Protein AF-A0AAN9AL69-F1 (afdb_monomer)

pLDDT: mean 76.8, std 19.57, range [35.44, 97.25]

Sequence (206 aa):
MCERQLTTPLRCPPAVTKEVAKSKEMQGSDIPSYSSTPAPAATEGPPVRWLPHKSGQDGHTKGTAMNCDVCGDAVVQLLKELGVGQSSGPESLQYRDVLVLGPSKRVKSKGKSGNKAEKGLTGKLHAGGIPVKILTTDSNDAEIHDAALALKNEVTVTDFVTVSGLERRVVIGTGTSADQSFLKNRLLAMSRSTAQLAWIGDVTQT

Nearest PDB structures (foldseek):
  9gmx-assembly1_B  TM=6.205E-01  e=3.671E-04  Homo sapiens
  9erd-assembly1_A  TM=6.370E-01  e=1.180E-03  Homo sapiens
  7zep-assembly1_A  TM=6.339E-01  e=2.927E-03  Homo sapiens
  6yvh-assembly1_K  TM=5.167E-01  e=5.085E-02  Homo sapiens
  1oyy-assembly1_A  TM=5.538E-01  e=6.385E-01  Escherichia coli

Organism: NCBI:txid31220

Mean predicted aligned error: 10.78 Å

Foldseek 3Di:
DDPVVVQADPPDPVLVRVAQADDDCAPPPPTRGHDDDPDDDPAPFDDAAEAEAPAPPPQFPHDWQQQGQVSLVVVLVVCVVQQECPPPDPPGHFLLLAEEADAQVRQDPDDPDDDDQDGGNVSSCVVSVAAADGDHPPDDPVSLVCSQVSVDRHNYYYYLPSNQPAAGCEYEFIDEPPDPCRVVSVVSRVNRHPHYHYYYYNDDDD

Radius of gyration: 18.56 Å; Cα contacts (8 Å, |Δi|>4): 363; chains: 1; bounding box: 47×48×58 Å

Secondary structure (DSSP, 8-state):
--GGGTTS-TTS-GGGTTTSSS-STTTSTT-------SS--TT--SPPEEEE--TTSTTPPSS-GGG-HHHHHHHHHHHHHTTTT--S-TTPPPGGGEEEEE-GGG--S--SSS-PPP-SHHHHHHHTT--EEE--TT--HHHHHHHHTT-SS-EEEEETTTTTT--EEEEEEE--TTSTTHHHHHHHHHTTEEEEEEEEES----

Solvent-accessible surface area (backbone atoms only — not comparable to full-atom values): 12017 Å² total; per-residue (Å²): 140,65,79,84,64,72,83,53,63,95,88,52,61,76,76,66,38,80,18,52,58,64,52,61,88,11,62,49,98,79,45,37,19,70,80,89,70,96,67,86,65,100,70,78,64,60,75,74,46,73,42,81,40,55,58,62,42,98,82,29,42,69,79,47,54,61,63,5,48,56,51,7,50,51,48,48,50,49,39,57,75,64,40,46,64,46,95,80,54,97,83,46,43,43,34,39,38,30,38,37,32,32,60,62,99,66,48,70,84,71,78,98,68,80,100,64,83,65,67,7,24,68,25,31,29,47,74,68,71,44,54,69,41,65,45,52,91,83,56,52,71,66,62,52,46,39,61,69,72,43,74,55,74,28,27,38,36,26,27,73,62,73,60,68,87,62,65,26,44,30,21,37,28,45,54,39,85,88,43,93,55,33,67,60,52,49,50,59,33,58,78,20,35,75,50,37,40,32,41,35,18,64,71,73,91,129

Structure (mmCIF, N/CA/C/O backbone):
data_AF-A0AAN9AL69-F1
#
_entry.id   AF-A0AAN9AL69-F1
#
loop_
_atom_site.group_PDB
_atom_site.id
_atom_site.type_symbol
_atom_site.label_atom_id
_atom_site.label_alt_id
_atom_site.label_comp_id
_atom_site.label_asym_id
_atom_site.label_entity_id
_atom_site.label_seq_id
_atom_site.pdbx_PDB_ins_code
_atom_site.Cartn_x
_atom_site.Cartn_y
_atom_site.Cartn_z
_atom_site.occupancy
_atom_site.B_iso_or_equiv
_atom_site.auth_seq_id
_atom_site.auth_comp_id
_atom_site.auth_asym_id
_atom_site.auth_atom_id
_atom_site.pdbx_PDB_model_num
ATOM 1 N N . MET A 1 1 ? -26.122 25.927 15.084 1.00 43.91 1 MET A N 1
ATOM 2 C CA . MET A 1 1 ? -24.841 25.318 15.525 1.00 43.91 1 MET A CA 1
ATOM 3 C C . MET A 1 1 ? -23.744 26.363 15.378 1.00 43.91 1 MET A C 1
ATOM 5 O O . MET A 1 1 ? -23.975 27.328 14.661 1.00 43.91 1 MET A O 1
ATOM 9 N N . CYS A 1 2 ? -22.609 26.230 16.068 1.00 38.09 2 CYS A N 1
ATOM 10 C CA . CYS A 1 2 ? -21.523 27.219 16.020 1.00 38.09 2 CYS A CA 1
ATOM 11 C C . CYS A 1 2 ? -20.236 26.560 15.506 1.00 38.09 2 CYS A C 1
ATOM 13 O O . CYS A 1 2 ? -19.871 25.479 15.962 1.00 38.09 2 CYS A O 1
ATOM 15 N N . GLU A 1 3 ? -19.540 27.216 14.578 1.00 42.78 3 GLU A N 1
ATOM 16 C CA . GLU A 1 3 ? -18.431 26.642 13.791 1.00 42.78 3 GLU A CA 1
ATOM 17 C C . GLU A 1 3 ? -17.237 26.175 14.644 1.00 42.78 3 GLU A C 1
ATOM 19 O O . GLU A 1 3 ? -16.480 25.297 14.233 1.00 42.78 3 GLU A O 1
ATOM 24 N N . ARG A 1 4 ? -17.136 26.663 15.891 1.00 42.22 4 ARG A N 1
ATOM 25 C CA . ARG A 1 4 ? -16.163 26.220 16.909 1.00 42.22 4 ARG A CA 1
ATOM 26 C C . ARG A 1 4 ? -16.178 24.710 17.191 1.00 42.22 4 ARG A C 1
ATOM 28 O O . ARG A 1 4 ? -15.254 24.216 17.823 1.00 42.22 4 ARG A O 1
ATOM 35 N N . GLN A 1 5 ? -17.220 23.985 16.781 1.00 46.56 5 GLN A N 1
ATOM 36 C CA . GLN A 1 5 ? -17.343 22.539 16.997 1.00 46.56 5 GLN A CA 1
ATOM 37 C C . GLN A 1 5 ? -16.579 21.693 15.957 1.00 46.56 5 GLN A C 1
ATOM 39 O O . GLN A 1 5 ? -16.412 20.497 16.171 1.00 46.56 5 GLN A O 1
ATOM 44 N N . LEU A 1 6 ? -16.088 22.288 14.860 1.00 45.72 6 LEU A N 1
ATOM 45 C CA . LEU A 1 6 ? -15.450 21.560 13.748 1.00 45.72 6 LEU A CA 1
ATOM 46 C C . LEU A 1 6 ? -13.917 21.439 13.850 1.00 45.72 6 LEU A C 1
ATOM 48 O O . LEU A 1 6 ? -13.296 20.792 13.014 1.00 45.72 6 LEU A O 1
ATOM 52 N N . THR A 1 7 ? -13.298 21.988 14.898 1.00 43.38 7 THR A N 1
ATOM 53 C CA . THR A 1 7 ? -11.866 21.797 15.212 1.00 43.38 7 THR A CA 1
ATOM 54 C C . THR A 1 7 ? -11.586 20.530 16.034 1.00 43.38 7 THR A C 1
ATOM 56 O O . THR A 1 7 ? -10.460 20.313 16.475 1.00 43.38 7 THR A O 1
ATOM 59 N N . THR A 1 8 ? -12.600 19.687 16.270 1.00 50.59 8 THR A N 1
ATOM 60 C CA . THR A 1 8 ? -12.493 18.452 17.067 1.00 50.59 8 THR A CA 1
ATOM 61 C C . THR A 1 8 ? -12.776 17.218 16.192 1.00 50.59 8 THR A C 1
ATOM 63 O O . THR A 1 8 ? -13.871 17.125 15.637 1.00 50.59 8 THR A O 1
ATOM 66 N N . PRO A 1 9 ? -11.831 16.262 16.054 1.00 47.44 9 PRO A N 1
ATOM 67 C CA . PRO A 1 9 ? -11.993 15.048 15.252 1.00 47.44 9 PRO A CA 1
ATOM 68 C C . PRO A 1 9 ? -13.233 14.212 15.596 1.00 47.44 9 PRO A C 1
ATOM 70 O O . PRO A 1 9 ? -13.451 13.832 16.742 1.00 47.44 9 PRO A O 1
ATOM 73 N N . LEU A 1 10 ? -14.001 13.840 14.570 1.00 48.34 10 LEU A N 1
ATOM 74 C CA . LEU A 1 10 ? -15.295 13.152 14.709 1.00 48.34 10 LEU A CA 1
ATOM 75 C C . LEU A 1 10 ? -15.206 11.627 14.941 1.00 48.34 10 LEU A C 1
ATOM 77 O O . LEU A 1 10 ? -16.237 10.980 15.100 1.00 48.34 10 LEU A O 1
ATOM 81 N N . ARG A 1 11 ? -14.000 11.039 14.954 1.00 51.34 11 ARG A N 1
ATOM 82 C CA . ARG A 1 11 ? -13.765 9.608 15.254 1.00 51.34 11 ARG A CA 1
ATOM 83 C C . ARG A 1 11 ? -12.792 9.354 16.415 1.00 51.34 11 ARG A C 1
ATOM 85 O O . ARG A 1 11 ? -12.542 8.197 16.737 1.00 51.34 11 ARG A O 1
ATOM 92 N N . CYS A 1 12 ? -12.237 10.396 17.040 1.00 48.28 12 CYS A N 1
ATOM 93 C CA . CYS A 1 12 ? -11.155 10.251 18.019 1.00 48.28 12 CYS A CA 1
ATOM 94 C C . CYS A 1 12 ? -11.498 10.967 19.341 1.00 48.28 12 CYS A C 1
ATOM 96 O O . CYS A 1 12 ? -12.121 12.028 19.301 1.00 48.28 12 CYS A O 1
ATOM 98 N N . PRO A 1 13 ? -11.091 10.446 20.518 1.00 38.97 13 PRO A N 1
ATOM 99 C CA . PRO A 1 13 ? -11.330 11.116 21.800 1.00 38.97 13 PRO A CA 1
ATOM 100 C C . PRO A 1 13 ? -10.744 12.541 21.855 1.00 38.97 13 PRO A C 1
ATOM 102 O O . PRO A 1 13 ? -9.713 12.778 21.234 1.00 38.97 13 PRO A O 1
ATOM 105 N N . PRO A 1 14 ? -11.268 13.469 22.683 1.00 46.41 14 PRO A N 1
ATOM 106 C CA . PRO A 1 14 ? -10.717 14.829 22.825 1.00 46.41 14 PRO A CA 1
ATOM 107 C C . PRO A 1 14 ? -9.248 14.911 23.289 1.00 46.41 14 PRO A C 1
ATOM 109 O O . PRO A 1 14 ? -8.598 15.949 23.146 1.00 46.41 14 PRO A O 1
ATOM 112 N N . ALA A 1 15 ? -8.708 13.826 23.855 1.00 42.75 15 ALA A N 1
ATOM 113 C CA . ALA A 1 15 ? -7.279 13.683 24.134 1.00 42.75 15 ALA A CA 1
ATOM 114 C C . ALA A 1 15 ? -6.443 13.505 22.854 1.00 42.75 15 ALA A C 1
ATOM 116 O O . ALA A 1 15 ? -5.302 13.927 22.829 1.00 42.75 15 ALA A O 1
ATOM 117 N N . VAL A 1 16 ? -7.026 12.979 21.776 1.00 45.28 16 VAL A N 1
ATOM 118 C CA . VAL A 1 16 ? -6.444 12.819 20.428 1.00 45.28 16 VAL A CA 1
ATOM 119 C C . VAL A 1 16 ? -6.647 14.110 19.588 1.00 45.28 16 VAL A C 1
ATOM 121 O O . VAL A 1 16 ? -6.526 14.107 18.365 1.00 45.28 16 VAL A O 1
ATOM 124 N N . THR A 1 17 ? -6.939 15.234 20.263 1.00 51.16 17 THR A N 1
ATOM 125 C CA . THR A 1 17 ? -7.225 16.562 19.677 1.00 51.16 17 THR A CA 1
ATOM 126 C C . THR A 1 17 ? -6.280 17.650 20.183 1.00 51.16 17 THR A C 1
ATOM 128 O O . THR A 1 17 ? -5.771 18.430 19.385 1.00 51.16 17 THR A O 1
ATOM 131 N N . LYS A 1 18 ? -5.962 17.678 21.491 1.00 48.84 18 LYS A N 1
ATOM 132 C CA . LYS A 1 18 ? -4.964 18.578 22.145 1.00 48.84 18 LYS A CA 1
ATOM 133 C C . LYS A 1 18 ? -3.508 18.248 21.784 1.00 48.84 18 LYS A C 1
ATOM 135 O O . LYS A 1 18 ? -2.570 18.457 22.550 1.00 48.84 18 LYS A O 1
ATOM 140 N N . GLU A 1 19 ? -3.404 17.624 20.634 1.00 41.69 19 GLU A N 1
ATOM 141 C CA . GLU A 1 19 ? -2.653 16.418 20.344 1.00 41.69 19 GLU A CA 1
ATOM 142 C C . GLU A 1 19 ? -2.804 16.083 18.855 1.00 41.69 19 GLU A C 1
ATOM 144 O O . GLU A 1 19 ? -2.091 15.254 18.338 1.00 41.69 19 GLU A O 1
ATOM 149 N N . VAL A 1 20 ? -3.599 16.837 18.097 1.00 54.53 20 VAL A N 1
ATOM 150 C CA . VAL A 1 20 ? -3.049 17.382 16.860 1.00 54.53 20 VAL A CA 1
ATOM 151 C C . VAL A 1 20 ? -2.648 18.849 17.167 1.00 54.53 20 VAL A C 1
ATOM 153 O O . VAL A 1 20 ? -3.243 19.788 16.656 1.00 54.53 20 VAL A O 1
ATOM 156 N N . ALA A 1 21 ? -1.710 19.064 18.129 1.00 50.06 21 ALA A N 1
ATOM 157 C CA . ALA A 1 21 ? -1.331 20.388 18.708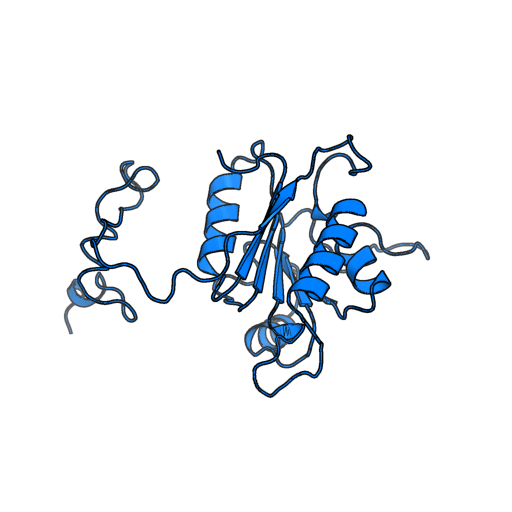 1.00 50.06 21 ALA A CA 1
ATOM 158 C C . ALA A 1 21 ? 0.180 20.857 18.725 1.00 50.06 21 ALA A C 1
ATOM 160 O O . ALA A 1 21 ? 0.374 22.046 18.967 1.00 50.06 21 ALA A O 1
ATOM 161 N N . LYS A 1 22 ? 1.250 20.029 18.535 1.00 46.50 22 LYS A N 1
ATOM 162 C CA . LYS A 1 22 ? 2.687 20.377 18.889 1.00 46.50 22 LYS A CA 1
ATOM 163 C C . LYS A 1 22 ? 4.019 19.806 18.178 1.00 46.50 22 LYS A C 1
ATOM 165 O O . LYS A 1 22 ? 4.967 19.631 18.937 1.00 46.50 22 LYS A O 1
ATOM 170 N N . SER A 1 23 ? 4.209 19.388 16.882 1.00 44.59 23 SER A N 1
ATOM 171 C CA . SER A 1 23 ? 5.276 18.356 16.441 1.00 44.59 23 SER A CA 1
ATOM 172 C C . SER A 1 23 ? 6.604 18.787 15.737 1.00 44.59 23 SER A C 1
ATOM 174 O O . SER A 1 23 ? 7.552 19.092 16.445 1.00 44.59 23 SER A O 1
ATOM 176 N N . LYS A 1 24 ? 6.780 18.680 14.401 1.00 44.25 24 LYS A N 1
ATOM 177 C CA . LYS A 1 24 ? 7.986 19.064 13.615 1.00 44.25 24 LYS A CA 1
ATOM 178 C C . LYS A 1 24 ? 7.748 19.173 12.110 1.00 44.25 24 LYS A C 1
ATOM 180 O O . LYS A 1 24 ? 7.990 20.242 11.565 1.00 44.25 24 LYS A O 1
ATOM 185 N N . GLU A 1 25 ? 7.007 18.233 11.524 1.00 47.44 25 GLU A N 1
ATOM 186 C CA . GLU A 1 25 ? 6.100 18.504 10.379 1.00 47.44 25 GLU A CA 1
ATOM 187 C C . GLU A 1 25 ? 4.975 19.485 10.781 1.00 47.44 25 GLU A C 1
ATOM 189 O O . GLU A 1 25 ? 4.113 19.858 9.999 1.00 47.44 25 GLU A O 1
ATOM 194 N N . MET A 1 26 ? 4.964 19.801 12.074 1.00 44.91 26 MET A N 1
ATOM 195 C CA . MET A 1 26 ? 3.846 20.162 12.910 1.00 44.91 26 MET A CA 1
ATOM 196 C C . MET A 1 26 ? 4.327 21.103 14.072 1.00 44.91 26 MET A C 1
ATOM 198 O O . MET A 1 26 ? 3.626 21.308 15.059 1.00 44.91 26 MET A O 1
ATOM 202 N N . GLN A 1 27 ? 5.593 21.565 14.034 1.00 43.94 27 GLN A N 1
ATOM 203 C CA . GLN A 1 27 ? 6.175 22.679 14.832 1.00 43.94 27 GLN A CA 1
ATOM 204 C C . GLN A 1 27 ? 6.749 23.774 13.913 1.00 43.94 27 GLN A C 1
ATOM 206 O O . GLN A 1 27 ? 7.016 24.879 14.379 1.00 43.94 27 GLN A O 1
ATOM 211 N N . GLY A 1 28 ? 6.907 23.498 12.610 1.00 52.81 28 GLY A N 1
ATOM 212 C CA . GLY A 1 28 ? 6.723 24.544 11.606 1.00 52.81 28 GLY A CA 1
ATOM 213 C C . GLY A 1 28 ? 5.273 25.049 11.612 1.00 52.81 28 GLY A C 1
ATOM 214 O O . GLY A 1 28 ? 4.420 24.515 12.319 1.00 52.81 28 GLY A O 1
ATOM 215 N N . SER A 1 29 ? 4.986 26.065 10.805 1.00 52.16 29 SER A N 1
ATOM 216 C CA . SER A 1 29 ? 3.707 26.792 10.772 1.00 52.16 29 SER A CA 1
ATOM 217 C C . SER A 1 29 ? 2.468 25.985 10.350 1.00 52.16 29 SER A C 1
ATOM 219 O O . SER A 1 29 ? 1.362 26.518 10.407 1.00 52.16 29 SER A O 1
ATOM 221 N N . ASP A 1 30 ? 2.633 24.737 9.908 1.00 48.88 30 ASP A N 1
ATOM 222 C CA . ASP A 1 30 ? 1.721 24.151 8.920 1.00 48.88 30 ASP A CA 1
ATOM 223 C C . ASP A 1 30 ? 0.744 23.102 9.490 1.00 48.88 30 ASP A C 1
ATOM 225 O O . ASP A 1 30 ? -0.327 22.896 8.919 1.00 48.88 30 ASP A O 1
ATOM 229 N N . ILE A 1 31 ? 1.088 22.412 10.588 1.00 48.72 31 ILE A N 1
ATOM 230 C CA . ILE A 1 31 ? 0.292 21.313 11.186 1.00 48.72 31 ILE A CA 1
ATOM 231 C C . ILE A 1 31 ? 0.644 21.152 12.703 1.00 48.72 31 ILE A C 1
ATOM 233 O O . ILE A 1 31 ? 1.471 21.930 13.178 1.00 48.72 31 ILE A O 1
ATOM 237 N N . PRO A 1 32 ? 0.010 20.268 13.527 1.00 48.25 32 PRO A N 1
ATOM 238 C CA . PRO A 1 32 ? 0.461 20.071 14.941 1.00 48.25 32 PRO A CA 1
ATOM 239 C C . PRO A 1 32 ? 0.433 18.605 15.616 1.00 48.25 32 PRO A C 1
ATOM 241 O O . PRO A 1 32 ? -0.453 17.818 15.337 1.00 48.25 32 PRO A O 1
ATOM 244 N N . SER A 1 33 ? 1.375 18.207 16.536 1.00 49.19 33 SER A N 1
ATOM 245 C CA . SER A 1 33 ? 1.635 16.872 17.258 1.00 49.19 33 SER A CA 1
ATOM 246 C C . SER A 1 33 ? 0.621 16.265 18.224 1.00 49.19 33 SER A C 1
ATOM 248 O O . SER A 1 33 ? -0.003 17.033 18.952 1.00 49.19 33 SER A O 1
ATOM 250 N N . TYR A 1 34 ? 0.782 14.936 18.421 1.00 46.94 34 TYR A N 1
ATOM 251 C CA . TYR A 1 34 ? 0.407 14.077 19.565 1.00 46.94 34 TYR A CA 1
ATOM 252 C C . TYR A 1 34 ? 1.402 14.042 20.760 1.00 46.94 34 TYR A C 1
ATOM 254 O O . TYR A 1 34 ? 2.554 14.467 20.643 1.00 46.94 34 TYR A O 1
ATOM 262 N N . SER A 1 35 ? 0.972 13.469 21.895 1.00 50.16 35 SER A N 1
ATOM 263 C CA . SER A 1 35 ? 1.747 13.200 23.117 1.00 50.16 35 SER A CA 1
ATOM 264 C C . SER A 1 35 ? 1.470 11.781 23.623 1.00 50.16 35 SER A C 1
ATOM 266 O O . SER A 1 35 ? 0.437 11.185 23.309 1.00 50.16 35 SER A O 1
ATOM 268 N N . SER A 1 36 ? 2.418 11.208 24.365 1.00 50.91 36 SER A N 1
ATOM 269 C CA . SER A 1 36 ? 2.342 9.826 24.834 1.00 50.91 36 SER A CA 1
ATOM 270 C C . SER A 1 36 ? 1.418 9.662 26.043 1.00 50.91 36 SER A C 1
ATOM 272 O O . SER A 1 36 ? 1.419 10.459 26.980 1.00 50.91 36 SER A O 1
ATOM 274 N N . THR A 1 37 ? 0.677 8.553 26.055 1.00 50.72 37 THR A N 1
ATOM 275 C CA . THR A 1 37 ? 0.087 7.991 27.277 1.00 50.72 37 THR A CA 1
ATOM 276 C C . THR A 1 37 ? 0.900 6.758 27.691 1.00 50.72 37 THR A C 1
ATOM 278 O O . THR A 1 37 ? 1.420 6.065 26.819 1.00 50.72 37 THR A O 1
ATOM 281 N N . PRO A 1 38 ? 1.060 6.468 28.995 1.00 41.47 38 PRO A N 1
ATOM 282 C CA . PRO A 1 38 ? 1.950 5.406 29.478 1.00 41.47 38 PRO A CA 1
ATOM 283 C C . PRO A 1 38 ? 1.298 4.009 29.497 1.00 41.47 38 PRO A C 1
ATOM 285 O O . PRO A 1 38 ? 1.775 3.118 30.196 1.00 41.47 38 PRO A O 1
ATOM 288 N N . ALA A 1 39 ? 0.186 3.815 28.784 1.00 46.47 39 ALA A N 1
ATOM 289 C CA . ALA A 1 39 ? -0.489 2.526 28.699 1.00 46.47 39 ALA A CA 1
ATOM 290 C C . ALA A 1 39 ? 0.116 1.693 27.554 1.00 46.47 39 ALA A C 1
ATOM 292 O O . ALA A 1 39 ? 0.116 2.173 26.420 1.00 46.47 39 ALA A O 1
ATOM 293 N N . PRO A 1 40 ? 0.575 0.450 27.794 1.00 43.22 40 PRO A N 1
ATOM 294 C CA . PRO A 1 40 ? 0.861 -0.485 26.713 1.00 43.22 40 PRO A CA 1
ATOM 295 C C . PRO A 1 40 ? -0.445 -0.773 25.970 1.00 43.22 40 PRO A C 1
ATOM 297 O O . PRO A 1 40 ? -1.374 -1.350 26.543 1.00 43.22 40 PRO A O 1
ATOM 300 N N . ALA A 1 41 ? -0.554 -0.341 24.715 1.00 50.44 41 ALA A N 1
ATOM 301 C CA . ALA A 1 41 ? -1.750 -0.597 23.933 1.00 50.44 41 ALA A CA 1
ATOM 302 C C . ALA A 1 41 ? -1.804 -2.086 23.566 1.00 50.44 41 ALA A C 1
ATOM 304 O O . ALA A 1 41 ? -0.875 -2.626 22.970 1.00 50.44 41 ALA A O 1
ATOM 305 N N . ALA A 1 42 ? -2.926 -2.757 23.837 1.00 50.41 42 ALA A N 1
ATOM 306 C CA . ALA A 1 42 ? -3.161 -4.144 23.409 1.00 50.41 42 ALA A CA 1
ATOM 307 C C . ALA A 1 42 ? -3.383 -4.275 21.878 1.00 50.41 42 ALA A C 1
ATOM 309 O O . ALA A 1 42 ? -4.017 -5.217 21.408 1.00 50.41 42 ALA A O 1
ATOM 310 N N . THR A 1 43 ? -2.922 -3.284 21.109 1.00 50.47 43 THR A N 1
ATOM 311 C CA . THR A 1 43 ? -3.300 -2.994 19.721 1.00 50.47 43 THR A CA 1
ATOM 312 C C . THR A 1 43 ? -2.147 -2.388 18.904 1.00 50.47 43 THR A C 1
ATOM 314 O O . THR A 1 43 ? -2.413 -1.759 17.885 1.00 50.47 43 THR A O 1
ATOM 317 N N . GLU A 1 44 ? -0.881 -2.552 19.317 1.00 51.78 44 GLU A N 1
ATOM 318 C CA . GLU A 1 44 ? 0.302 -2.085 18.550 1.00 51.78 44 GLU A CA 1
ATOM 319 C C . GLU A 1 44 ? 0.349 -2.642 17.111 1.00 51.78 44 GLU A C 1
ATOM 321 O O . GLU A 1 44 ? 0.924 -2.029 16.214 1.00 51.78 44 GLU A O 1
ATOM 326 N N . GLY A 1 45 ? -0.284 -3.798 16.882 1.00 58.91 45 GLY A N 1
ATOM 327 C CA . GLY A 1 45 ? -0.330 -4.461 15.582 1.00 58.91 45 GLY A CA 1
ATOM 328 C C . GLY A 1 45 ? 0.991 -5.148 15.197 1.00 58.91 45 GLY A C 1
ATOM 329 O O . GLY A 1 45 ? 1.928 -5.225 15.995 1.00 58.91 45 GLY A O 1
ATOM 330 N N . PRO A 1 46 ? 1.073 -5.717 13.983 1.00 69.06 46 PRO A N 1
ATOM 331 C CA . PRO A 1 46 ? 2.317 -6.251 13.450 1.00 69.06 46 PRO A CA 1
ATOM 332 C C . PRO A 1 46 ? 3.294 -5.118 13.069 1.00 69.06 46 PRO A C 1
ATOM 334 O O . PRO A 1 46 ? 2.876 -4.092 12.527 1.00 69.06 46 PRO A O 1
ATOM 337 N N . PRO A 1 47 ? 4.612 -5.299 13.278 1.00 75.25 47 PRO A N 1
ATOM 338 C CA . PRO A 1 47 ? 5.606 -4.270 12.985 1.00 75.25 47 PRO A CA 1
ATOM 339 C C . PRO A 1 47 ? 5.677 -3.938 11.488 1.00 75.25 47 PRO A C 1
ATOM 341 O O . PRO A 1 47 ? 5.446 -4.791 10.625 1.00 75.25 47 PRO A O 1
ATOM 344 N N . VAL A 1 48 ? 6.055 -2.694 11.173 1.00 82.19 48 VAL A N 1
ATOM 345 C CA . VAL A 1 48 ? 6.209 -2.216 9.789 1.00 82.19 48 VAL A CA 1
ATOM 346 C C . VAL A 1 48 ? 7.255 -3.055 9.049 1.00 82.19 48 VAL A C 1
ATOM 348 O O . VAL A 1 48 ? 8.423 -3.099 9.440 1.00 82.19 48 VAL A O 1
ATOM 351 N N . ARG A 1 49 ? 6.854 -3.702 7.950 1.00 86.38 49 ARG A N 1
ATOM 352 C CA . ARG A 1 49 ? 7.750 -4.532 7.132 1.00 86.38 49 ARG A CA 1
ATOM 353 C C . ARG A 1 49 ? 8.531 -3.661 6.144 1.00 86.38 49 ARG A C 1
ATOM 355 O O . ARG A 1 49 ? 7.959 -3.115 5.202 1.00 86.38 49 ARG A O 1
ATOM 362 N N . TRP A 1 50 ? 9.841 -3.550 6.339 1.00 88.94 50 TRP A N 1
ATOM 363 C CA . TRP A 1 50 ? 10.730 -2.819 5.433 1.00 88.94 50 TRP A CA 1
ATOM 364 C C . TRP A 1 50 ? 11.300 -3.747 4.361 1.00 88.94 50 TRP A C 1
ATOM 366 O O . TRP A 1 50 ? 11.943 -4.746 4.676 1.00 88.94 50 TRP A O 1
ATOM 376 N N . LEU A 1 51 ? 11.076 -3.403 3.095 1.00 91.50 51 LEU A N 1
ATOM 377 C CA . LEU A 1 51 ? 11.597 -4.117 1.932 1.00 91.50 51 LEU A CA 1
ATOM 378 C C . LEU A 1 51 ? 12.649 -3.220 1.250 1.00 91.50 51 LEU A C 1
ATOM 380 O O . LEU A 1 51 ? 12.280 -2.224 0.623 1.00 91.50 51 LEU A O 1
ATOM 384 N N . PRO A 1 52 ? 13.957 -3.500 1.382 1.00 90.81 52 PRO A N 1
ATOM 385 C CA . PRO A 1 52 ? 14.980 -2.633 0.810 1.00 90.81 52 PRO A CA 1
ATOM 386 C C . PRO A 1 52 ? 14.912 -2.611 -0.726 1.00 90.81 52 PRO A C 1
ATOM 388 O O . PRO A 1 52 ? 14.623 -3.615 -1.375 1.00 90.81 52 PRO A O 1
ATOM 391 N N . HIS A 1 53 ? 15.203 -1.451 -1.312 1.00 89.88 53 HIS A N 1
ATOM 392 C CA . HIS A 1 53 ? 15.351 -1.237 -2.750 1.00 89.88 53 HIS A CA 1
ATOM 393 C C . HIS A 1 53 ? 16.633 -0.444 -3.019 1.00 89.88 53 HIS A C 1
ATOM 395 O O . HIS A 1 53 ? 16.629 0.783 -3.139 1.00 89.88 53 HIS A O 1
ATOM 401 N N . LYS A 1 54 ? 17.756 -1.156 -3.135 1.00 88.62 54 LYS A N 1
ATOM 402 C CA . LYS A 1 54 ? 19.041 -0.556 -3.512 1.00 88.62 54 LYS A CA 1
ATOM 403 C C . LYS A 1 54 ? 19.099 -0.388 -5.033 1.00 88.62 54 LYS A C 1
ATOM 405 O O . LYS A 1 54 ? 19.544 -1.283 -5.743 1.00 88.62 54 LYS A O 1
ATOM 410 N N . SER A 1 55 ? 18.601 0.737 -5.549 1.00 85.00 55 SER A N 1
ATOM 411 C CA . SER A 1 55 ? 18.472 1.013 -6.995 1.00 85.00 55 SER A CA 1
ATOM 412 C C . SER A 1 55 ? 19.753 0.691 -7.800 1.00 85.00 55 SER A C 1
ATOM 414 O O . SER A 1 55 ? 20.692 1.489 -7.842 1.00 85.00 55 SER A O 1
ATOM 416 N N . GLY A 1 56 ? 19.758 -0.433 -8.526 1.00 84.19 56 GLY A N 1
ATOM 417 C CA . GLY A 1 56 ? 20.885 -0.882 -9.355 1.00 84.19 56 GLY A CA 1
ATOM 418 C C . GLY A 1 56 ? 21.894 -1.817 -8.677 1.00 84.19 56 GLY A C 1
ATOM 419 O O . GLY A 1 56 ? 22.938 -2.073 -9.273 1.00 84.19 56 GLY A O 1
ATOM 420 N N . GLN A 1 57 ? 21.605 -2.308 -7.471 1.00 86.44 57 GLN A N 1
ATOM 421 C CA . GLN A 1 57 ? 22.373 -3.316 -6.727 1.00 86.44 57 GLN A CA 1
ATOM 422 C C . GLN A 1 57 ? 21.474 -4.519 -6.401 1.00 86.44 57 GLN A C 1
ATOM 424 O O . GLN A 1 57 ? 20.257 -4.424 -6.523 1.00 86.44 57 GLN A O 1
ATOM 429 N N . ASP A 1 58 ? 22.055 -5.650 -5.996 1.00 87.25 58 ASP A N 1
ATOM 430 C CA . ASP A 1 58 ? 21.340 -6.843 -5.499 1.00 87.25 58 ASP A CA 1
ATOM 431 C C . ASP A 1 58 ? 20.196 -7.339 -6.422 1.00 87.25 58 ASP A C 1
ATOM 433 O O . ASP A 1 58 ? 19.165 -7.836 -5.978 1.00 87.25 58 ASP A O 1
ATOM 437 N N . GLY A 1 59 ? 20.359 -7.163 -7.740 1.00 88.38 59 GLY A N 1
ATOM 438 C CA . GLY A 1 59 ? 19.350 -7.488 -8.758 1.00 88.38 59 GLY A CA 1
ATOM 439 C C . GLY A 1 59 ? 18.233 -6.447 -8.940 1.00 88.38 59 GLY A C 1
ATOM 440 O O . GLY A 1 59 ? 17.451 -6.554 -9.887 1.00 88.38 59 GLY A O 1
ATOM 441 N N . HIS A 1 60 ? 18.153 -5.412 -8.099 1.00 91.19 60 HIS A N 1
ATOM 442 C CA . HIS A 1 60 ? 17.141 -4.367 -8.223 1.00 91.19 60 HIS A CA 1
ATOM 443 C C . HIS A 1 60 ? 17.343 -3.495 -9.469 1.00 91.19 60 HIS A C 1
ATOM 445 O O . HIS A 1 60 ? 18.427 -2.982 -9.756 1.00 91.19 60 HIS A O 1
ATOM 451 N N . THR A 1 61 ? 16.245 -3.237 -10.176 1.00 87.81 61 THR A N 1
ATOM 452 C CA . THR A 1 61 ? 16.194 -2.291 -11.295 1.00 87.81 61 THR A CA 1
ATOM 453 C C . THR A 1 61 ? 16.526 -0.872 -10.823 1.00 87.81 61 THR A C 1
ATOM 455 O O . THR A 1 61 ? 16.048 -0.440 -9.777 1.00 87.81 61 THR A O 1
ATOM 458 N N . LYS A 1 62 ? 17.317 -0.117 -11.600 1.00 85.44 62 LYS A N 1
ATOM 459 C CA . LYS A 1 62 ? 17.606 1.295 -11.296 1.00 85.44 62 LYS A CA 1
ATOM 460 C C . LYS A 1 62 ? 16.324 2.139 -11.310 1.00 85.44 62 LYS A C 1
ATOM 462 O O . LYS A 1 62 ? 15.518 2.028 -12.236 1.00 85.44 62 LYS A O 1
ATOM 467 N N . GLY A 1 63 ? 16.170 3.029 -10.331 1.00 83.00 63 GLY A N 1
ATOM 468 C CA . GLY A 1 63 ? 15.061 3.977 -10.241 1.00 83.00 63 GLY A CA 1
ATOM 469 C C . GLY A 1 63 ? 14.051 3.648 -9.142 1.00 83.00 63 GLY A C 1
ATOM 470 O O . GLY A 1 63 ? 14.248 4.039 -8.000 1.00 83.00 63 GLY A O 1
ATOM 471 N N . THR A 1 64 ? 12.913 3.045 -9.503 1.00 85.75 64 THR A N 1
ATOM 472 C CA . THR A 1 64 ? 11.764 2.868 -8.594 1.00 85.75 64 THR A CA 1
ATOM 473 C C . THR A 1 64 ? 11.428 1.400 -8.350 1.00 85.75 64 THR A C 1
ATOM 475 O O . THR A 1 64 ? 11.393 0.597 -9.286 1.00 85.75 64 THR A O 1
ATOM 478 N N . ALA A 1 65 ? 11.062 1.086 -7.105 1.00 89.94 65 ALA A N 1
ATOM 479 C CA . ALA A 1 65 ? 10.536 -0.212 -6.696 1.00 89.94 65 ALA A CA 1
ATOM 480 C C . ALA A 1 65 ? 9.320 -0.677 -7.525 1.00 89.94 65 ALA A C 1
ATOM 482 O O . ALA A 1 65 ? 9.211 -1.865 -7.812 1.00 89.94 65 ALA A O 1
ATOM 483 N N . MET A 1 66 ? 8.454 0.239 -7.987 1.00 90.25 66 MET A N 1
ATOM 484 C CA . MET A 1 66 ? 7.287 -0.108 -8.821 1.00 90.25 66 MET A CA 1
ATOM 485 C C . MET A 1 66 ? 7.674 -0.826 -10.123 1.00 90.25 66 MET A C 1
ATOM 487 O O . MET A 1 66 ? 6.965 -1.721 -10.576 1.00 90.25 66 MET A O 1
ATOM 491 N N . ASN A 1 67 ? 8.831 -0.484 -10.697 1.00 88.56 67 ASN A N 1
ATOM 492 C CA . ASN A 1 67 ? 9.346 -1.078 -11.933 1.00 88.56 67 ASN A CA 1
ATOM 493 C C . ASN A 1 67 ? 10.321 -2.243 -11.667 1.00 88.56 67 ASN A C 1
ATOM 495 O O . ASN A 1 67 ? 10.950 -2.727 -12.605 1.00 88.56 67 ASN A O 1
ATOM 499 N N . CYS A 1 68 ? 10.498 -2.658 -10.410 1.00 91.94 68 CYS A N 1
ATOM 500 C CA . CYS A 1 68 ? 11.555 -3.574 -10.001 1.00 91.94 68 CYS A CA 1
ATOM 501 C C . CYS A 1 68 ? 11.024 -4.990 -9.763 1.00 91.94 68 CYS A C 1
ATOM 503 O O . CYS A 1 68 ? 10.278 -5.223 -8.813 1.00 91.94 68 CYS A O 1
ATOM 505 N N . ASP A 1 69 ? 11.486 -5.947 -10.571 1.00 94.06 69 ASP A N 1
ATOM 506 C CA . ASP A 1 69 ? 11.097 -7.361 -10.468 1.00 94.06 69 ASP A CA 1
ATOM 507 C C . ASP A 1 69 ? 11.360 -7.928 -9.056 1.00 94.06 69 ASP A C 1
ATOM 509 O O . ASP A 1 69 ? 10.449 -8.473 -8.444 1.00 94.06 69 ASP A O 1
ATOM 513 N N . VAL A 1 70 ? 12.547 -7.685 -8.478 1.00 95.38 70 VAL A N 1
ATOM 514 C CA . VAL A 1 70 ? 12.909 -8.141 -7.115 1.00 95.38 70 VAL A CA 1
ATOM 515 C C . VAL A 1 70 ? 11.969 -7.589 -6.029 1.00 95.38 70 VAL A C 1
ATOM 517 O O . VAL A 1 70 ? 11.636 -8.290 -5.077 1.00 95.38 70 VAL A O 1
ATOM 520 N N . CYS A 1 71 ? 11.489 -6.348 -6.170 1.00 95.25 71 CYS A N 1
ATOM 521 C CA . CYS A 1 71 ? 10.521 -5.773 -5.230 1.00 95.25 71 CYS A CA 1
ATOM 522 C C . CYS A 1 71 ? 9.134 -6.408 -5.395 1.00 95.25 71 CYS A C 1
ATOM 524 O O . CYS A 1 71 ? 8.425 -6.591 -4.411 1.00 95.25 71 CYS A O 1
ATOM 526 N N . GLY A 1 72 ? 8.765 -6.776 -6.623 1.00 95.44 72 GLY A N 1
ATOM 527 C CA . GLY A 1 72 ? 7.564 -7.553 -6.901 1.00 95.44 72 GLY A CA 1
ATOM 528 C C . GLY A 1 72 ? 7.601 -8.946 -6.275 1.00 95.44 72 GLY A C 1
ATOM 529 O O . GLY A 1 72 ? 6.647 -9.330 -5.604 1.00 95.44 72 GLY A O 1
ATOM 530 N N . ASP A 1 73 ? 8.716 -9.669 -6.411 1.00 96.44 73 ASP A N 1
ATOM 531 C CA . ASP A 1 73 ? 8.900 -10.982 -5.774 1.00 96.44 73 ASP A CA 1
ATOM 532 C C . ASP A 1 73 ? 8.837 -10.884 -4.239 1.00 96.44 73 ASP A C 1
ATOM 534 O O . ASP A 1 73 ? 8.163 -11.688 -3.593 1.00 96.44 73 ASP A O 1
ATOM 538 N N . ALA A 1 74 ? 9.461 -9.854 -3.652 1.00 96.44 74 ALA A N 1
ATOM 539 C CA . ALA A 1 74 ? 9.399 -9.589 -2.214 1.00 96.44 74 ALA A CA 1
ATOM 540 C C . ALA A 1 74 ? 7.969 -9.283 -1.721 1.00 96.44 74 ALA A C 1
ATOM 542 O O . ALA A 1 74 ? 7.586 -9.724 -0.638 1.00 96.44 74 ALA A O 1
ATOM 543 N N . VAL A 1 75 ? 7.149 -8.587 -2.519 1.00 96.69 75 VAL A N 1
ATOM 544 C CA . VAL A 1 75 ? 5.725 -8.376 -2.204 1.00 96.69 75 VAL A CA 1
ATOM 545 C C . VAL A 1 75 ? 4.921 -9.670 -2.338 1.00 96.69 75 VAL A C 1
ATOM 547 O O . VAL A 1 75 ? 4.119 -9.967 -1.455 1.00 96.69 75 VAL A O 1
ATOM 550 N N . VAL A 1 76 ? 5.142 -10.476 -3.383 1.00 97.25 76 VAL A N 1
ATOM 551 C 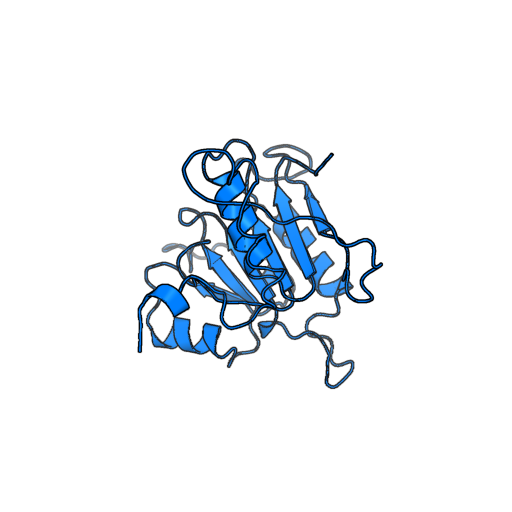CA . VAL A 1 76 ? 4.495 -11.797 -3.525 1.00 97.25 76 VAL A CA 1
ATOM 552 C C . VAL A 1 76 ? 4.810 -12.688 -2.319 1.00 97.25 76 VAL A C 1
ATOM 554 O O . VAL A 1 76 ? 3.919 -13.371 -1.816 1.00 97.25 76 VAL A O 1
ATOM 557 N N . GLN A 1 77 ? 6.050 -12.662 -1.828 1.00 96.75 77 GLN A N 1
ATOM 558 C CA . GLN A 1 77 ? 6.465 -13.388 -0.628 1.00 96.75 77 GLN A CA 1
ATOM 559 C C . GLN A 1 77 ? 5.793 -12.843 0.644 1.00 96.75 77 GLN A C 1
ATOM 561 O O . GLN A 1 77 ? 5.206 -13.618 1.396 1.00 96.75 77 GLN A O 1
ATOM 566 N N . LEU A 1 78 ? 5.784 -11.521 0.850 1.00 94.50 78 LEU A N 1
ATOM 567 C CA . LEU A 1 78 ? 5.102 -10.888 1.986 1.00 94.50 78 LEU A CA 1
ATOM 568 C C . LEU A 1 78 ? 3.601 -11.228 2.029 1.00 94.50 78 LEU A C 1
ATOM 570 O O . LEU A 1 78 ? 3.067 -11.540 3.090 1.00 94.50 78 LEU A O 1
ATOM 574 N N . LEU A 1 79 ? 2.912 -11.202 0.886 1.00 95.06 79 LEU A N 1
ATOM 575 C CA . LEU A 1 79 ? 1.486 -11.537 0.817 1.00 95.06 79 LEU A CA 1
ATOM 576 C C . LEU A 1 79 ? 1.220 -13.022 1.116 1.00 95.06 79 LEU A C 1
ATOM 578 O O . LEU A 1 79 ? 0.185 -13.343 1.699 1.00 95.06 79 LEU A O 1
ATOM 582 N N . LYS A 1 80 ? 2.162 -13.923 0.803 1.00 93.75 80 LYS A N 1
ATOM 583 C CA . LYS A 1 80 ? 2.101 -15.335 1.218 1.00 93.75 80 LYS A CA 1
ATOM 584 C C . LYS A 1 80 ? 2.326 -15.506 2.723 1.00 93.75 80 LYS A C 1
ATOM 586 O O . LYS A 1 80 ? 1.574 -16.251 3.344 1.00 93.75 80 LYS A O 1
ATOM 591 N N . GLU A 1 81 ? 3.299 -14.804 3.308 1.00 91.38 81 GLU A N 1
ATOM 592 C CA . GLU A 1 81 ? 3.553 -14.798 4.763 1.00 91.38 81 GLU A CA 1
ATOM 593 C C . GLU A 1 81 ? 2.356 -14.279 5.568 1.00 91.38 81 GLU A C 1
ATOM 595 O O . GLU A 1 81 ? 2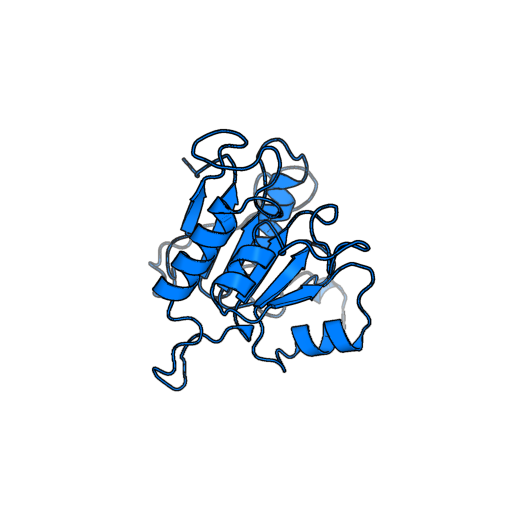.053 -14.804 6.635 1.00 91.38 81 GLU A O 1
ATOM 600 N N . LEU A 1 82 ? 1.649 -13.275 5.042 1.00 89.50 82 LEU A N 1
ATOM 601 C CA . LEU A 1 82 ? 0.433 -12.711 5.636 1.00 89.50 82 LEU A CA 1
ATOM 602 C C . LEU A 1 82 ? -0.833 -13.554 5.375 1.00 89.50 82 LEU A C 1
ATOM 604 O O . LEU A 1 82 ? -1.926 -13.148 5.764 1.00 89.50 82 LEU A O 1
ATOM 608 N N . GLY A 1 83 ? -0.723 -14.702 4.698 1.00 91.19 83 GLY A N 1
ATOM 609 C CA . GLY A 1 83 ? -1.866 -15.573 4.411 1.00 91.19 83 GLY A CA 1
ATOM 610 C C . GLY A 1 83 ? -2.865 -15.015 3.388 1.00 91.19 83 GLY A C 1
ATOM 611 O O . GLY A 1 83 ? -3.989 -15.509 3.311 1.00 91.19 83 GLY A O 1
ATOM 612 N N . VAL A 1 84 ? -2.504 -13.990 2.606 1.00 93.00 84 VAL A N 1
ATOM 613 C CA . VAL A 1 84 ? -3.466 -13.269 1.758 1.00 93.00 84 VAL A CA 1
ATOM 614 C C . VAL A 1 84 ? -3.968 -14.151 0.612 1.00 93.00 84 VAL A C 1
ATOM 616 O O . VAL A 1 84 ? -3.187 -14.676 -0.185 1.00 93.00 84 VAL A O 1
ATOM 619 N N . GLY A 1 85 ? -5.291 -14.292 0.528 1.00 88.62 85 GLY A N 1
ATOM 620 C CA . GLY A 1 85 ? -5.988 -15.167 -0.414 1.00 88.62 85 GLY A CA 1
ATOM 621 C C . GLY A 1 85 ? -6.076 -16.632 0.029 1.00 88.62 85 GLY A C 1
ATOM 622 O O . GLY A 1 85 ? -6.681 -17.433 -0.681 1.00 88.62 85 GLY A O 1
ATOM 623 N N . GLN A 1 86 ? -5.519 -17.005 1.187 1.00 87.00 86 GLN A N 1
ATOM 624 C CA . GLN A 1 86 ? -5.613 -18.371 1.710 1.00 87.00 86 GLN A CA 1
ATOM 625 C C . GLN A 1 86 ? -6.953 -18.576 2.430 1.00 87.00 86 GLN A C 1
ATOM 627 O O . GLN A 1 86 ? -7.344 -17.791 3.291 1.00 87.00 86 GLN A O 1
ATOM 632 N N . SER A 1 87 ? -7.670 -19.647 2.087 1.00 68.44 87 SER A N 1
ATOM 633 C CA . SER A 1 87 ? -9.035 -19.925 2.562 1.00 68.44 87 SER A CA 1
ATOM 634 C C . SER A 1 87 ? -9.075 -20.541 3.972 1.00 68.44 87 SER A C 1
ATOM 636 O O . SER A 1 87 ? -9.627 -21.619 4.169 1.00 68.44 87 SER A O 1
ATOM 638 N N . SER A 1 88 ? -8.457 -19.881 4.956 1.00 61.88 88 SER A N 1
ATOM 639 C CA . SER A 1 88 ? -8.224 -20.420 6.308 1.00 61.88 88 SER A CA 1
ATOM 640 C C . SER A 1 88 ? -9.275 -20.049 7.366 1.00 61.88 88 SER A C 1
ATOM 642 O O . SER A 1 88 ? -9.219 -20.568 8.478 1.00 61.88 88 SER A O 1
ATOM 644 N N . GLY A 1 89 ? -10.244 -19.181 7.055 1.00 59.28 89 GLY A N 1
ATOM 645 C CA . GLY A 1 89 ? -11.324 -18.820 7.982 1.00 59.28 89 GLY A CA 1
ATOM 646 C C . GLY A 1 89 ? -12.082 -17.540 7.602 1.00 59.28 89 GLY A C 1
ATOM 647 O O . GLY A 1 89 ? -11.698 -16.866 6.642 1.00 59.28 89 GLY A O 1
ATOM 648 N N . PRO A 1 90 ? -13.142 -17.173 8.350 1.00 58.62 90 PRO A N 1
ATOM 649 C CA . PRO A 1 90 ? -14.000 -16.023 8.036 1.00 58.62 90 PRO A CA 1
ATOM 650 C C . PRO A 1 90 ? -13.293 -14.659 8.121 1.00 58.62 90 PRO A C 1
ATOM 652 O O . PRO A 1 90 ? -13.733 -13.717 7.474 1.00 58.62 90 PRO A O 1
ATOM 655 N N . GLU A 1 91 ? -12.186 -14.549 8.863 1.00 67.62 91 GLU A N 1
ATOM 656 C CA . GLU A 1 91 ? -11.396 -13.309 8.988 1.00 67.62 91 GLU A CA 1
ATOM 657 C C . GLU A 1 91 ? -10.147 -13.268 8.082 1.00 67.62 91 GLU A C 1
ATOM 659 O O . GLU A 1 91 ? -9.390 -12.287 8.110 1.00 67.62 91 GLU A O 1
ATOM 664 N N . SER A 1 92 ? -9.919 -14.326 7.289 1.00 83.62 92 SER A N 1
ATOM 665 C CA . SER A 1 92 ? -8.740 -14.483 6.421 1.00 83.62 92 SER A CA 1
ATOM 666 C C . SER A 1 92 ? -8.524 -13.265 5.518 1.00 83.62 92 SER A C 1
ATOM 668 O O . SER A 1 92 ? -9.467 -12.739 4.925 1.00 83.62 92 SER A O 1
ATOM 670 N N . LEU A 1 93 ? -7.275 -12.797 5.419 1.00 90.75 93 LEU A N 1
ATOM 671 C CA . LEU A 1 93 ? -6.933 -11.651 4.575 1.00 90.75 93 LEU A CA 1
ATOM 672 C C . LEU A 1 93 ? -7.210 -11.974 3.106 1.00 90.75 93 LEU A C 1
ATOM 674 O O . LEU A 1 93 ? -6.734 -12.973 2.570 1.00 90.75 93 LEU A O 1
ATOM 678 N N . GLN A 1 94 ? -7.965 -11.106 2.445 1.00 94.44 94 GLN A N 1
ATOM 679 C CA . GLN A 1 94 ? -8.342 -11.258 1.041 1.00 94.44 94 GLN A CA 1
ATOM 680 C C . GLN A 1 94 ? -7.505 -10.334 0.148 1.00 94.44 94 GLN A C 1
ATOM 682 O O . GLN A 1 94 ? -6.989 -9.325 0.618 1.00 94.44 94 GLN A O 1
ATOM 687 N N . TYR A 1 95 ? -7.365 -10.624 -1.150 1.00 96.50 95 TYR A N 1
ATOM 688 C CA . TYR A 1 95 ? -6.587 -9.755 -2.053 1.00 96.50 95 TYR A CA 1
ATOM 689 C C . TYR A 1 95 ? -7.153 -8.334 -2.129 1.00 96.50 95 TYR A C 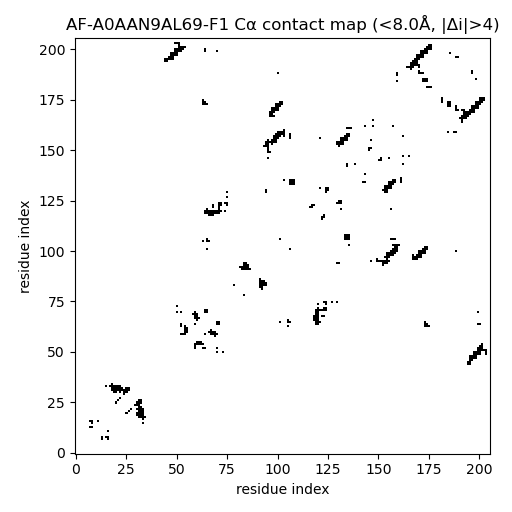1
ATOM 691 O O . TYR A 1 95 ? -6.383 -7.377 -2.194 1.00 96.50 95 TYR A O 1
ATOM 699 N N . ARG A 1 96 ? -8.481 -8.190 -2.004 1.00 95.06 96 ARG A N 1
ATOM 700 C CA . ARG A 1 96 ? -9.140 -6.884 -1.838 1.00 95.06 96 ARG A CA 1
ATOM 701 C C . ARG A 1 96 ? -8.606 -6.088 -0.643 1.00 95.06 96 ARG A C 1
ATOM 703 O O . ARG A 1 96 ? -8.584 -4.868 -0.700 1.00 95.06 96 ARG A O 1
ATOM 710 N N . ASP A 1 97 ? -8.143 -6.743 0.421 1.00 94.50 97 ASP A N 1
ATOM 711 C CA . ASP A 1 97 ? -7.666 -6.100 1.652 1.00 94.50 97 ASP A CA 1
ATOM 712 C C . ASP A 1 97 ? -6.279 -5.442 1.506 1.00 94.50 97 ASP A C 1
ATOM 714 O O . ASP A 1 97 ? -5.743 -4.940 2.497 1.00 94.50 97 ASP A O 1
ATOM 718 N N . VAL A 1 98 ? -5.701 -5.436 0.296 1.00 97.00 98 VAL A N 1
ATOM 719 C CA . VAL A 1 98 ? -4.344 -4.962 -0.003 1.00 97.00 98 VAL A CA 1
ATOM 720 C C . VAL A 1 98 ? -4.360 -3.740 -0.927 1.00 97.00 98 VAL A C 1
ATOM 722 O O . VAL A 1 98 ? -4.921 -3.775 -2.026 1.00 97.00 98 VAL A O 1
ATOM 725 N N . LEU A 1 99 ? -3.656 -2.683 -0.513 1.00 97.06 99 LEU A N 1
ATOM 726 C CA . LEU A 1 99 ? -3.391 -1.476 -1.302 1.00 97.06 99 LEU A CA 1
ATOM 727 C C . LEU A 1 99 ? -1.885 -1.298 -1.523 1.00 97.06 99 LEU A C 1
ATOM 729 O O . LEU A 1 99 ? -1.125 -1.194 -0.563 1.00 97.06 99 LEU A O 1
ATOM 733 N N . VAL A 1 100 ? -1.442 -1.199 -2.774 1.00 97.06 100 VAL A N 1
ATOM 734 C CA . VAL A 1 100 ? -0.062 -0.828 -3.124 1.00 97.06 100 VAL A CA 1
ATOM 735 C C . VAL A 1 100 ? -0.046 0.612 -3.623 1.00 97.06 100 VAL A C 1
ATOM 737 O O . VAL A 1 100 ? -0.800 0.961 -4.533 1.00 97.06 100 VAL A O 1
ATOM 740 N N . LEU A 1 101 ? 0.826 1.437 -3.044 1.00 95.12 101 LEU A N 1
ATOM 741 C CA . LEU A 1 101 ? 0.942 2.866 -3.331 1.00 95.12 101 LEU A CA 1
ATOM 742 C C . LEU A 1 101 ? 2.311 3.208 -3.926 1.00 95.12 101 LEU A C 1
ATOM 744 O O . LEU A 1 101 ? 3.358 2.871 -3.365 1.00 95.12 101 LEU A O 1
ATOM 748 N N . GLY A 1 102 ? 2.311 3.927 -5.047 1.00 91.69 102 GLY A N 1
ATOM 749 C CA . GLY A 1 102 ? 3.538 4.407 -5.684 1.00 91.69 102 GLY A CA 1
ATOM 750 C C . GLY A 1 102 ? 3.446 5.812 -6.282 1.00 91.69 102 GLY A C 1
ATOM 751 O O . GLY A 1 102 ? 2.385 6.431 -6.299 1.00 91.69 102 GLY A O 1
ATOM 752 N N . PRO A 1 103 ? 4.566 6.366 -6.772 1.00 85.81 103 PRO A N 1
ATOM 753 C CA . PRO A 1 103 ? 4.574 7.686 -7.396 1.00 85.81 103 PRO A CA 1
ATOM 754 C C . PRO A 1 103 ? 3.857 7.666 -8.758 1.00 85.81 103 PRO A C 1
ATOM 756 O O . PRO A 1 103 ? 4.199 6.867 -9.633 1.00 85.81 103 PRO A O 1
ATOM 759 N N . SER A 1 104 ? 2.917 8.596 -8.976 1.00 76.31 104 SER A N 1
ATOM 760 C CA . SER A 1 104 ? 1.985 8.655 -10.124 1.00 76.31 104 SER A CA 1
ATOM 761 C C . SER A 1 104 ? 2.613 8.358 -11.483 1.00 76.31 104 SER A C 1
ATOM 763 O O . SER A 1 104 ? 2.121 7.538 -12.250 1.00 76.31 104 SER A O 1
ATOM 765 N N . LYS A 1 105 ? 3.782 8.945 -11.768 1.00 70.81 105 LYS A N 1
ATOM 766 C CA . LYS A 1 105 ? 4.504 8.793 -13.048 1.00 70.81 105 LYS A CA 1
ATOM 767 C C . LYS A 1 105 ? 5.046 7.368 -13.301 1.00 70.81 105 LYS A C 1
ATOM 769 O O . LYS A 1 105 ? 5.776 7.164 -14.281 1.00 70.81 105 LYS A O 1
ATOM 774 N N . ARG A 1 106 ? 4.781 6.407 -12.407 1.00 75.19 106 ARG A N 1
ATOM 775 C CA . ARG A 1 106 ? 5.271 5.016 -12.411 1.00 75.19 106 ARG A CA 1
ATOM 776 C C . ARG A 1 106 ? 4.160 3.971 -12.258 1.00 75.19 106 ARG A C 1
ATOM 778 O O . ARG A 1 106 ? 4.399 2.823 -12.609 1.00 75.19 106 ARG A O 1
ATOM 785 N N . VAL A 1 107 ? 2.961 4.357 -11.826 1.00 76.50 107 VAL A N 1
ATOM 786 C CA . VAL A 1 107 ? 1.774 3.488 -11.839 1.00 76.50 107 VAL A CA 1
ATOM 787 C C . VAL A 1 107 ? 1.160 3.551 -13.239 1.00 76.50 107 VAL A C 1
ATOM 789 O O . VAL A 1 107 ? 0.895 4.641 -13.741 1.00 76.50 107 VAL A O 1
ATOM 792 N N . LYS A 1 108 ? 1.011 2.410 -13.926 1.00 70.38 108 LYS A N 1
ATOM 793 C CA . LYS A 1 108 ? 0.563 2.366 -15.332 1.00 70.38 108 LYS A CA 1
ATOM 794 C C . LYS A 1 108 ? -0.261 1.114 -15.618 1.00 70.38 108 LYS A C 1
ATOM 796 O O . LYS A 1 108 ? 0.259 0.015 -15.487 1.00 70.38 108 LYS A O 1
ATOM 801 N N . SER A 1 109 ? -1.503 1.294 -16.074 1.00 57.84 109 SER A N 1
ATOM 802 C CA . SER A 1 109 ? -2.460 0.198 -16.312 1.00 57.84 109 SER A CA 1
ATOM 803 C C . SER A 1 109 ? -1.975 -0.837 -17.343 1.00 57.84 109 SER A C 1
ATOM 805 O O . SER A 1 109 ? -2.038 -2.038 -17.087 1.00 57.84 109 SER A O 1
ATOM 807 N N . LYS A 1 110 ? -1.407 -0.395 -18.479 1.00 55.34 110 LYS A N 1
ATOM 808 C CA . LYS A 1 110 ? -0.526 -1.223 -19.327 1.00 55.34 110 LYS A CA 1
ATOM 809 C C . LYS A 1 110 ? 0.237 -0.399 -20.361 1.00 55.34 110 LYS A C 1
ATOM 811 O O . LYS A 1 110 ? -0.086 0.757 -20.632 1.00 55.34 110 LYS A O 1
ATOM 816 N N . GLY A 1 111 ? 1.274 -0.995 -20.948 1.00 42.81 111 GLY A N 1
ATOM 817 C CA . GLY A 1 111 ? 2.005 -0.396 -22.064 1.00 42.81 111 GLY A CA 1
ATOM 818 C C . GLY A 1 111 ? 1.257 -0.561 -23.388 1.00 42.81 111 GLY A C 1
ATOM 819 O O . GLY A 1 111 ? 1.002 -1.686 -23.813 1.00 42.81 111 GLY A O 1
ATOM 820 N N . LYS A 1 112 ? 0.981 0.543 -24.095 1.00 35.44 112 LYS A N 1
ATOM 821 C CA . LYS A 1 112 ? 0.589 0.507 -25.515 1.00 35.44 112 LYS A CA 1
ATOM 822 C C . LYS A 1 112 ? 1.791 0.111 -26.394 1.00 35.44 112 LYS A C 1
ATOM 824 O O . LYS A 1 112 ? 2.386 0.986 -27.010 1.00 35.44 112 LYS A O 1
ATOM 829 N N . SER A 1 113 ? 2.169 -1.174 -26.415 1.00 3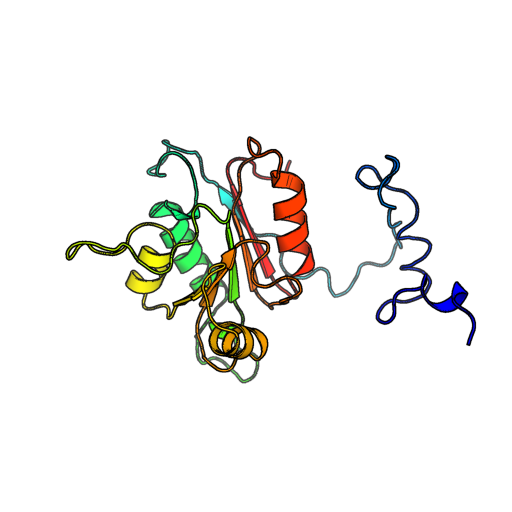6.59 113 SER A N 1
ATOM 830 C CA . SER A 1 113 ? 2.786 -1.876 -27.565 1.00 36.59 113 SER A CA 1
ATOM 831 C C . SER A 1 113 ? 3.246 -3.302 -27.207 1.00 36.59 113 SER A C 1
ATOM 833 O O . SER A 1 113 ? 4.023 -3.492 -26.273 1.00 36.59 113 SER A O 1
ATOM 835 N N . GLY A 1 114 ? 2.839 -4.279 -28.026 1.00 38.03 114 GLY A N 1
ATOM 836 C CA . GLY A 1 114 ? 3.677 -5.420 -28.421 1.00 38.03 114 GLY A CA 1
ATOM 837 C C . GLY A 1 114 ? 4.138 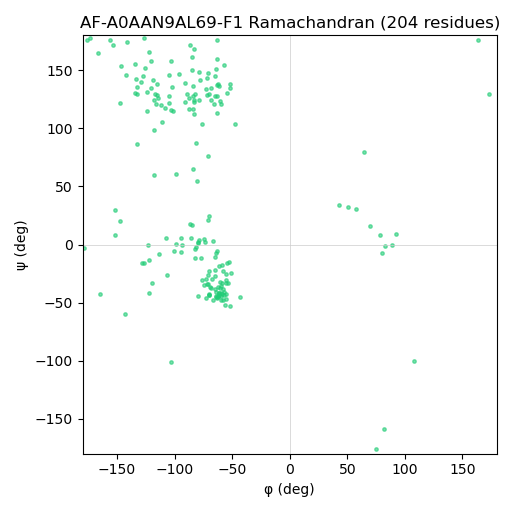-6.421 -27.354 1.00 38.03 114 GLY A C 1
ATOM 838 O O . GLY A 1 114 ? 5.311 -6.421 -26.994 1.00 38.03 114 GLY A O 1
ATOM 839 N N . ASN A 1 115 ? 3.245 -7.345 -26.975 1.00 42.69 115 ASN A N 1
ATOM 840 C CA . ASN A 1 115 ? 3.519 -8.750 -26.606 1.00 42.69 115 ASN A CA 1
ATOM 841 C C . ASN A 1 115 ? 4.748 -9.057 -25.711 1.00 42.69 115 ASN A C 1
ATOM 843 O O . ASN A 1 115 ? 5.399 -10.091 -25.864 1.00 42.69 115 ASN A O 1
ATOM 847 N N . LYS A 1 116 ? 5.089 -8.165 -24.778 1.00 54.69 116 LYS A N 1
ATOM 848 C CA . LYS A 1 116 ? 6.115 -8.389 -23.752 1.00 54.69 116 LYS A CA 1
ATOM 849 C C . LYS A 1 116 ? 5.435 -8.706 -22.430 1.00 54.69 116 LYS A C 1
ATOM 851 O O . LYS A 1 116 ? 4.493 -8.014 -22.051 1.00 54.69 116 LYS A O 1
ATOM 856 N N . ALA A 1 117 ? 5.944 -9.722 -21.733 1.00 63.78 117 ALA A N 1
ATOM 857 C CA . ALA A 1 117 ? 5.529 -10.028 -20.371 1.00 63.78 117 ALA A CA 1
ATOM 858 C C . ALA A 1 117 ? 5.630 -8.771 -19.493 1.00 63.78 117 ALA A C 1
ATOM 860 O O . ALA A 1 117 ? 6.584 -7.993 -19.607 1.00 63.78 117 ALA A O 1
ATOM 861 N N . GLU A 1 118 ? 4.625 -8.572 -18.647 1.00 73.62 118 GLU A N 1
ATOM 862 C CA . GLU A 1 118 ? 4.568 -7.435 -17.740 1.00 73.62 118 GLU A CA 1
ATOM 863 C C . GLU A 1 118 ? 5.734 -7.502 -16.742 1.00 73.62 118 GLU A C 1
ATOM 865 O O . GLU A 1 118 ? 6.074 -8.576 -16.246 1.00 73.62 118 GLU A O 1
ATOM 870 N N . LYS A 1 119 ? 6.382 -6.360 -16.489 1.00 83.25 119 LYS A N 1
ATOM 871 C CA . LYS A 1 119 ? 7.605 -6.263 -15.679 1.00 83.25 119 LYS A CA 1
ATOM 872 C C . LYS A 1 119 ? 7.411 -5.357 -14.475 1.00 83.25 119 LYS A C 1
ATOM 874 O O . LYS A 1 119 ? 6.580 -4.452 -14.507 1.00 83.25 119 LYS A O 1
ATOM 879 N N . GLY A 1 120 ? 8.246 -5.549 -13.463 1.00 90.00 120 GLY A N 1
ATOM 880 C CA . GLY A 1 120 ? 8.165 -4.827 -12.205 1.00 90.00 120 GLY A CA 1
ATOM 881 C C . GLY A 1 120 ? 7.129 -5.430 -11.265 1.00 90.00 120 GLY A C 1
ATOM 882 O O . GLY A 1 120 ? 6.746 -6.595 -11.386 1.00 90.00 120 GLY A O 1
ATOM 883 N N . LEU A 1 121 ? 6.677 -4.618 -10.313 1.00 93.44 121 LEU A N 1
ATOM 884 C CA . LEU A 1 121 ? 5.889 -5.071 -9.171 1.00 93.44 121 LEU A CA 1
ATOM 885 C C . LEU A 1 121 ? 4.575 -5.745 -9.602 1.00 93.44 121 LEU A C 1
ATOM 887 O O . LEU A 1 121 ? 4.289 -6.857 -9.163 1.00 93.44 121 LEU A O 1
ATOM 891 N N . THR A 1 122 ? 3.811 -5.129 -10.508 1.00 92.25 122 THR A N 1
ATOM 892 C CA . THR A 1 122 ? 2.534 -5.681 -11.004 1.00 92.25 122 THR A CA 1
ATOM 893 C C . THR A 1 122 ? 2.731 -6.929 -11.864 1.00 92.25 122 THR A C 1
ATOM 895 O O . THR A 1 122 ? 1.991 -7.901 -11.719 1.00 92.25 122 THR A O 1
ATOM 898 N N . GLY A 1 123 ? 3.789 -6.955 -12.681 1.00 92.06 123 GLY A N 1
ATOM 899 C CA . GLY A 1 123 ? 4.177 -8.123 -13.469 1.00 92.06 123 GLY A CA 1
ATOM 900 C C . GLY A 1 123 ? 4.485 -9.348 -12.609 1.00 92.06 123 GLY A C 1
ATOM 901 O O . GLY A 1 123 ? 4.026 -10.447 -12.922 1.00 92.06 123 GLY A O 1
ATOM 902 N N . LYS A 1 124 ? 5.190 -9.169 -11.484 1.00 95.06 124 LYS A N 1
ATOM 903 C CA . LYS A 1 124 ? 5.452 -10.266 -10.539 1.00 95.06 124 LYS A CA 1
ATOM 904 C C . LYS A 1 124 ? 4.242 -10.661 -9.702 1.00 95.06 124 LYS A C 1
ATOM 906 O O . LYS A 1 124 ? 4.075 -11.854 -9.475 1.00 95.06 124 LYS A O 1
ATOM 911 N N . LEU A 1 125 ? 3.369 -9.726 -9.315 1.00 94.81 125 LEU A N 1
ATOM 912 C CA . LEU A 1 125 ? 2.078 -10.075 -8.705 1.00 94.81 125 LEU A CA 1
ATOM 913 C C . LEU A 1 125 ? 1.278 -11.010 -9.629 1.00 94.81 125 LEU A C 1
ATOM 915 O O . LEU A 1 125 ? 0.910 -12.109 -9.214 1.00 94.81 125 LEU A O 1
ATOM 919 N N . HIS A 1 126 ? 1.107 -10.637 -10.901 1.00 93.81 126 HIS A N 1
ATOM 920 C CA . HIS A 1 126 ? 0.433 -11.480 -11.891 1.00 93.81 126 HIS A CA 1
ATOM 921 C C . HIS A 1 126 ? 1.147 -12.823 -12.126 1.00 93.81 126 HIS A C 1
ATOM 923 O O . HIS A 1 126 ? 0.487 -13.860 -12.152 1.00 93.81 126 HIS A O 1
ATOM 929 N N . ALA A 1 127 ? 2.480 -12.843 -12.239 1.00 93.44 127 ALA A N 1
ATOM 930 C CA . ALA A 1 127 ? 3.248 -14.088 -12.371 1.00 93.44 127 ALA A CA 1
ATOM 931 C C . ALA A 1 127 ? 3.160 -14.988 -11.120 1.00 93.44 127 ALA A C 1
ATOM 933 O O . ALA A 1 127 ? 3.256 -16.208 -11.227 1.00 93.44 127 ALA A O 1
ATOM 934 N N . GLY A 1 128 ? 2.939 -14.399 -9.941 1.00 93.62 128 GLY A N 1
ATOM 935 C CA . GLY A 1 128 ? 2.654 -15.095 -8.687 1.00 93.62 128 GLY A CA 1
ATOM 936 C C . GLY A 1 128 ? 1.211 -15.591 -8.545 1.00 93.62 128 GLY A C 1
ATOM 937 O O . GLY A 1 128 ? 0.868 -16.096 -7.478 1.00 93.62 128 GLY A O 1
ATOM 938 N N . GLY A 1 129 ? 0.370 -15.438 -9.576 1.00 93.75 129 GLY A N 1
ATOM 939 C CA . GLY A 1 129 ? -1.047 -15.816 -9.566 1.00 93.75 129 GLY A CA 1
ATOM 940 C C . GLY A 1 129 ? -1.965 -14.826 -8.843 1.00 93.75 129 GLY A C 1
ATOM 941 O O . GLY A 1 129 ? -3.140 -15.125 -8.644 1.00 93.75 129 GLY A O 1
ATOM 942 N N . ILE A 1 130 ? -1.458 -13.655 -8.443 1.00 95.50 130 ILE A N 1
ATOM 943 C CA . ILE A 1 130 ? -2.223 -12.672 -7.674 1.00 95.50 130 ILE A CA 1
ATOM 944 C C . ILE A 1 130 ? -3.059 -11.801 -8.634 1.00 95.50 130 ILE A C 1
ATOM 946 O O . ILE A 1 130 ? -2.513 -11.227 -9.585 1.00 95.50 130 ILE A O 1
ATOM 950 N N . PRO A 1 131 ? -4.380 -11.671 -8.407 1.00 95.75 131 PRO A N 1
ATOM 951 C CA . PRO A 1 131 ? -5.228 -10.759 -9.165 1.00 95.75 131 PRO A CA 1
ATOM 952 C C . PRO A 1 131 ? -4.953 -9.306 -8.752 1.00 95.75 131 PRO A C 1
ATOM 954 O O . PRO A 1 131 ? -4.871 -8.988 -7.564 1.00 95.75 131 PRO A O 1
ATOM 957 N N . VAL A 1 132 ? -4.811 -8.414 -9.735 1.00 94.56 132 VAL A N 1
ATOM 958 C CA . VAL A 1 132 ? -4.395 -7.017 -9.532 1.00 94.56 132 VAL A CA 1
ATOM 959 C C . VAL A 1 132 ? -5.306 -6.070 -10.301 1.00 94.56 132 VAL A C 1
ATOM 961 O O . VAL A 1 132 ? -5.450 -6.204 -11.517 1.00 94.56 132 VAL A O 1
ATOM 964 N N . LYS A 1 133 ? -5.823 -5.053 -9.607 1.00 94.44 133 LYS A N 1
ATOM 965 C CA . LYS A 1 133 ? -6.467 -3.886 -10.209 1.00 94.44 133 LYS A CA 1
ATOM 966 C C . LYS A 1 133 ? -5.492 -2.718 -10.208 1.00 94.44 133 LYS A C 1
ATOM 968 O O . LYS A 1 133 ? -5.145 -2.217 -9.144 1.00 94.44 133 LYS A O 1
ATOM 973 N N . ILE A 1 134 ? -5.082 -2.247 -11.384 1.00 93.00 134 ILE A N 1
ATOM 974 C CA . ILE A 1 134 ? -4.329 -0.991 -11.491 1.00 93.00 134 ILE A CA 1
ATOM 975 C C . ILE A 1 134 ? -5.315 0.172 -11.651 1.00 93.00 134 ILE A C 1
ATOM 977 O O . ILE A 1 134 ? -6.181 0.116 -12.526 1.00 93.00 134 ILE A O 1
ATOM 981 N N . LEU A 1 135 ? -5.158 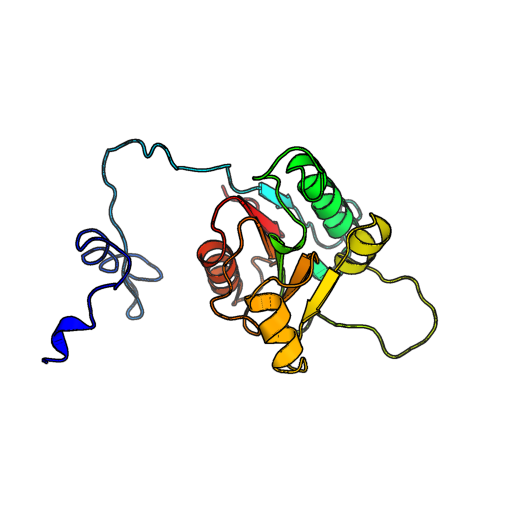1.218 -10.836 1.00 91.81 135 LEU A N 1
ATOM 982 C CA . LEU A 1 135 ? -5.833 2.510 -10.985 1.00 91.81 135 LEU A CA 1
ATOM 983 C C . LEU A 1 135 ? -4.807 3.615 -11.278 1.00 91.81 135 LEU A C 1
ATOM 985 O O . LEU A 1 135 ? -3.732 3.670 -10.678 1.00 91.81 135 LEU A O 1
ATOM 989 N N . THR A 1 136 ? -5.158 4.505 -12.200 1.00 89.81 136 THR A N 1
ATOM 990 C CA . THR A 1 136 ? -4.468 5.774 -12.486 1.00 89.81 136 THR A CA 1
ATOM 991 C C . THR A 1 136 ? -5.459 6.939 -12.425 1.00 89.81 136 THR A C 1
ATOM 993 O O . THR A 1 136 ? -6.666 6.729 -12.288 1.00 89.81 136 THR A O 1
ATOM 996 N N . THR A 1 137 ? -4.965 8.164 -12.611 1.00 83.44 137 THR A N 1
ATOM 997 C CA . THR A 1 137 ? -5.760 9.394 -12.796 1.00 83.44 137 THR A CA 1
ATOM 998 C C . THR A 1 137 ? -6.811 9.327 -13.906 1.00 83.44 137 THR A C 1
ATOM 1000 O O . THR A 1 137 ? -7.681 10.187 -13.966 1.00 83.44 137 THR A O 1
ATOM 1003 N N . ASP A 1 138 ? -6.715 8.328 -14.784 1.00 85.12 138 ASP A N 1
ATOM 1004 C CA . ASP A 1 138 ? -7.528 8.171 -15.992 1.00 85.12 138 ASP A CA 1
ATOM 1005 C C . ASP A 1 138 ? -8.555 7.024 -15.845 1.00 85.12 138 ASP A C 1
ATOM 1007 O O . ASP A 1 138 ? -9.224 6.658 -16.811 1.00 85.12 138 ASP A O 1
ATOM 1011 N N . SER A 1 139 ? -8.653 6.433 -14.645 1.00 87.31 139 SER A N 1
ATOM 1012 C CA . SER A 1 139 ? -9.671 5.428 -14.297 1.00 87.31 139 SER A CA 1
ATOM 1013 C C . SER A 1 139 ? -11.039 6.093 -14.176 1.00 87.31 139 SER A C 1
ATOM 1015 O O . SER A 1 139 ? -11.129 7.230 -13.717 1.00 87.31 139 SER A O 1
ATOM 1017 N N . ASN A 1 140 ? -12.111 5.383 -14.524 1.00 89.38 140 ASN A N 1
ATOM 1018 C CA . ASN A 1 140 ? -13.460 5.934 -14.374 1.00 89.38 140 ASN A CA 1
ATOM 1019 C C . ASN A 1 140 ? -14.030 5.734 -12.957 1.00 89.38 140 ASN A C 1
ATOM 1021 O O . ASN A 1 140 ? -13.590 4.858 -12.208 1.00 89.38 140 ASN A O 1
ATOM 1025 N N . ASP A 1 141 ? -15.056 6.518 -12.616 1.00 88.62 141 ASP A N 1
ATOM 1026 C CA . ASP A 1 141 ? -15.683 6.522 -11.288 1.00 88.62 141 ASP A CA 1
ATOM 1027 C C . ASP A 1 141 ? -16.170 5.138 -10.836 1.00 88.62 141 ASP A C 1
ATOM 1029 O O . ASP A 1 141 ? -16.076 4.823 -9.652 1.00 88.62 141 ASP A O 1
ATOM 1033 N N . ALA A 1 142 ? -16.633 4.275 -11.750 1.00 88.94 142 ALA A N 1
ATOM 1034 C CA . ALA A 1 142 ? -17.069 2.923 -11.400 1.00 88.94 142 ALA A CA 1
ATOM 1035 C C . ALA A 1 142 ? -15.887 2.008 -11.027 1.00 88.94 142 ALA A C 1
ATOM 1037 O O . ALA A 1 142 ? -16.009 1.190 -10.119 1.00 88.94 142 ALA A O 1
ATOM 1038 N N . GLU A 1 143 ? -14.718 2.172 -11.654 1.00 89.62 143 GLU A N 1
ATOM 1039 C CA . GLU A 1 143 ? -13.497 1.443 -11.274 1.00 89.62 143 GLU A CA 1
ATOM 1040 C C . GLU A 1 143 ? -12.953 1.896 -9.913 1.00 89.62 143 GLU A C 1
ATOM 1042 O O . GLU A 1 143 ? -12.456 1.074 -9.140 1.00 89.62 143 GLU A O 1
ATOM 1047 N N . ILE A 1 144 ? -13.068 3.193 -9.613 1.00 90.12 144 ILE A N 1
ATOM 1048 C CA . ILE A 1 144 ? -12.699 3.771 -8.315 1.00 90.12 144 ILE A CA 1
ATOM 1049 C C . ILE A 1 144 ? -13.693 3.315 -7.236 1.00 90.12 144 ILE A C 1
ATOM 1051 O O . ILE A 1 144 ? -13.278 2.901 -6.155 1.00 90.12 144 ILE A O 1
ATOM 1055 N N . HIS A 1 145 ? -14.992 3.315 -7.537 1.00 87.75 145 HIS A N 1
ATOM 1056 C CA . HIS A 1 145 ? -16.066 2.852 -6.655 1.00 87.75 145 HIS A CA 1
ATOM 1057 C C . HIS A 1 145 ? -15.967 1.349 -6.342 1.00 87.75 145 HIS A C 1
ATOM 1059 O O . HIS A 1 145 ? -16.048 0.967 -5.175 1.00 87.75 145 HIS A O 1
ATOM 1065 N N . ASP A 1 146 ? -15.702 0.501 -7.343 1.00 91.12 146 ASP A N 1
ATOM 1066 C CA . ASP A 1 146 ? -15.430 -0.935 -7.162 1.00 91.12 146 ASP A CA 1
ATOM 1067 C C . ASP A 1 146 ? -14.266 -1.179 -6.189 1.00 91.12 146 ASP A C 1
ATOM 1069 O O . ASP A 1 146 ? -14.337 -2.066 -5.332 1.00 91.12 146 ASP A O 1
ATOM 1073 N N . ALA A 1 147 ? -13.193 -0.391 -6.317 1.00 90.31 147 ALA A N 1
ATOM 1074 C CA . ALA A 1 147 ? -12.014 -0.477 -5.461 1.00 90.31 147 ALA A CA 1
ATOM 1075 C C . ALA A 1 147 ? -12.241 0.134 -4.068 1.00 90.31 147 ALA A C 1
ATOM 1077 O O . ALA A 1 147 ? -11.662 -0.358 -3.099 1.00 90.31 147 ALA A O 1
ATOM 1078 N N . ALA A 1 148 ? -13.096 1.151 -3.937 1.00 89.06 148 ALA A N 1
ATOM 1079 C CA . ALA A 1 148 ? -13.467 1.753 -2.657 1.00 89.06 148 ALA A CA 1
ATOM 1080 C C . ALA A 1 148 ? -14.396 0.842 -1.838 1.00 89.06 148 ALA A C 1
ATOM 1082 O O . ALA A 1 148 ? -14.129 0.588 -0.666 1.00 89.06 148 ALA A O 1
ATOM 1083 N N . LEU A 1 149 ? -15.431 0.273 -2.467 1.00 89.06 149 LEU A N 1
ATOM 1084 C CA . LEU A 1 149 ? -16.328 -0.718 -1.854 1.00 89.06 149 LEU A CA 1
ATOM 1085 C C . LEU A 1 149 ? -15.747 -2.140 -1.823 1.00 89.06 149 LEU A C 1
ATOM 1087 O O . LEU A 1 149 ? -16.406 -3.065 -1.354 1.00 89.06 149 LEU A O 1
ATOM 1091 N N . ALA A 1 150 ? -14.515 -2.331 -2.304 1.00 90.94 150 ALA A N 1
ATOM 1092 C CA . ALA A 1 150 ? -13.810 -3.610 -2.277 1.00 90.94 150 ALA A CA 1
ATOM 1093 C C . ALA A 1 150 ? -14.535 -4.766 -2.985 1.00 90.94 150 ALA A C 1
ATOM 1095 O O . ALA A 1 150 ? -14.387 -5.909 -2.558 1.00 90.94 150 ALA A O 1
ATOM 1096 N N . LEU A 1 151 ? -15.331 -4.510 -4.027 1.00 91.44 151 LEU A N 1
ATOM 1097 C CA . LEU A 1 151 ? -16.282 -5.500 -4.556 1.00 91.44 151 LEU A CA 1
ATOM 1098 C C . LEU A 1 151 ? -15.590 -6.737 -5.155 1.00 91.44 151 LEU A C 1
ATOM 1100 O O . LEU A 1 151 ? -16.034 -7.870 -4.941 1.00 91.44 151 LEU A O 1
ATOM 1104 N N . LYS A 1 152 ? -14.464 -6.535 -5.844 1.00 93.56 152 LYS A N 1
ATOM 1105 C CA . LYS A 1 152 ? -13.665 -7.584 -6.498 1.00 93.56 152 LYS A CA 1
ATOM 1106 C C . LYS A 1 152 ? -12.503 -8.028 -5.609 1.00 93.56 152 LYS A C 1
ATOM 1108 O O . LYS A 1 152 ? -11.956 -7.223 -4.862 1.00 93.56 152 LYS A O 1
ATOM 1113 N N . ASN A 1 153 ? -12.120 -9.307 -5.678 1.00 94.69 153 ASN A N 1
ATOM 1114 C CA . ASN A 1 153 ? -11.035 -9.853 -4.853 1.00 94.69 153 ASN A CA 1
ATOM 1115 C C . ASN A 1 153 ? -9.654 -9.607 -5.482 1.00 94.69 153 ASN A C 1
ATOM 1117 O O . ASN A 1 153 ? -8.994 -10.548 -5.911 1.00 94.69 153 ASN A O 1
ATOM 1121 N N . GLU A 1 154 ? -9.252 -8.342 -5.588 1.00 95.62 154 GLU A N 1
ATOM 1122 C CA . GLU A 1 154 ? -8.106 -7.901 -6.393 1.00 95.62 154 GLU A CA 1
ATOM 1123 C C . GLU A 1 154 ? -7.220 -6.943 -5.582 1.00 95.62 154 G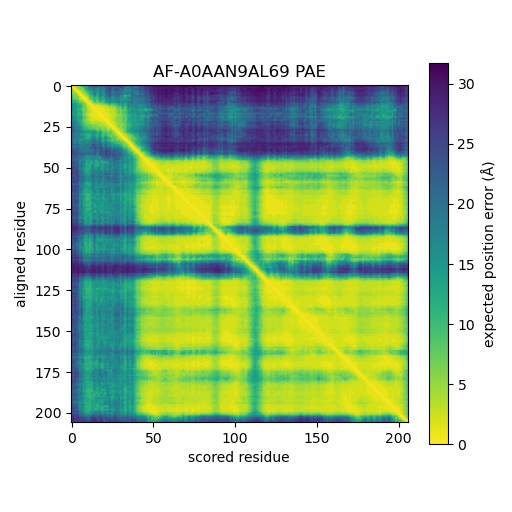LU A C 1
ATOM 1125 O O . GLU A 1 154 ? -7.728 -6.021 -4.942 1.00 95.62 154 GLU A O 1
ATOM 1130 N N . VAL A 1 155 ? -5.896 -7.128 -5.629 1.00 96.88 155 VAL A N 1
ATOM 1131 C CA . VAL A 1 155 ? -4.939 -6.191 -5.017 1.00 96.88 155 VAL A CA 1
ATOM 1132 C C . VAL A 1 155 ? -5.020 -4.862 -5.758 1.00 96.88 155 VAL A C 1
ATOM 1134 O O . VAL A 1 155 ? -4.771 -4.809 -6.963 1.00 96.88 155 VAL A O 1
ATOM 1137 N N . THR A 1 156 ? -5.344 -3.779 -5.053 1.00 96.75 156 THR A N 1
ATOM 1138 C CA . THR A 1 156 ? -5.442 -2.451 -5.674 1.00 96.75 156 THR A CA 1
ATOM 1139 C C . THR A 1 156 ? -4.057 -1.814 -5.739 1.00 96.75 156 THR A C 1
ATOM 1141 O O . THR A 1 156 ? -3.446 -1.543 -4.709 1.00 96.75 156 THR A O 1
ATOM 1144 N N . VAL A 1 157 ? -3.550 -1.557 -6.943 1.00 95.62 157 VAL A N 1
ATOM 1145 C CA . VAL A 1 157 ? -2.264 -0.892 -7.199 1.00 95.62 157 VAL A CA 1
ATOM 1146 C C . VAL A 1 157 ? -2.538 0.474 -7.811 1.00 95.62 157 VAL A C 1
ATOM 1148 O O . VAL A 1 157 ? -3.155 0.590 -8.865 1.00 95.62 157 VAL A O 1
ATOM 1151 N N . THR A 1 158 ? -2.096 1.528 -7.145 1.00 94.31 158 THR A N 1
ATOM 1152 C CA . THR A 1 158 ? -2.518 2.905 -7.432 1.00 94.31 158 THR A CA 1
ATOM 1153 C C . THR A 1 158 ? -1.424 3.876 -7.003 1.00 94.31 158 THR A C 1
ATOM 1155 O O . THR A 1 158 ? -0.438 3.492 -6.368 1.00 94.31 158 THR A O 1
ATOM 1158 N N . ASP A 1 159 ? -1.571 5.153 -7.341 1.00 91.88 159 ASP A N 1
ATOM 1159 C CA . ASP A 1 159 ? -0.717 6.187 -6.775 1.00 91.88 159 ASP A CA 1
ATOM 1160 C C . ASP A 1 159 ? -1.230 6.740 -5.434 1.00 91.88 159 ASP A C 1
ATOM 1162 O O . ASP A 1 159 ? -2.333 6.430 -4.969 1.00 91.88 159 ASP A O 1
ATOM 1166 N N . PHE A 1 160 ? -0.396 7.566 -4.799 1.00 89.06 160 PHE A N 1
ATOM 1167 C CA . PHE A 1 160 ? -0.680 8.185 -3.504 1.00 89.06 160 PHE A CA 1
ATOM 1168 C C . PHE A 1 160 ? -1.862 9.175 -3.501 1.00 89.06 160 PHE A C 1
ATOM 1170 O O . PHE A 1 160 ? -2.295 9.552 -2.412 1.00 89.06 160 PHE A O 1
ATOM 1177 N N . VAL A 1 161 ? -2.415 9.596 -4.646 1.00 85.81 161 VAL A N 1
ATOM 1178 C CA . VAL A 1 161 ? -3.442 10.660 -4.714 1.00 85.81 161 VAL A CA 1
ATOM 1179 C C . VAL A 1 161 ? -4.780 10.210 -5.310 1.00 85.81 161 VAL A C 1
ATOM 1181 O O . VAL A 1 161 ? -5.818 10.671 -4.839 1.00 85.81 161 VAL A O 1
ATOM 1184 N N . THR A 1 162 ? -4.769 9.274 -6.262 1.00 85.50 162 THR A N 1
ATOM 1185 C CA . THR A 1 162 ? -5.934 8.809 -7.043 1.00 85.50 162 THR A CA 1
ATOM 1186 C C . THR A 1 162 ? -7.057 8.260 -6.158 1.00 85.50 162 THR A C 1
ATOM 1188 O O . THR A 1 162 ? -8.223 8.538 -6.404 1.00 85.50 162 THR A O 1
ATOM 1191 N N . VAL A 1 163 ? -6.716 7.540 -5.083 1.00 80.88 163 VAL A N 1
ATOM 1192 C CA . VAL A 1 163 ? -7.677 7.035 -4.079 1.00 80.88 163 VAL A CA 1
ATOM 1193 C C . VAL A 1 163 ? -7.396 7.629 -2.697 1.00 80.88 163 VAL A C 1
ATOM 1195 O O . VAL A 1 163 ? -7.065 6.946 -1.725 1.00 80.88 163 VAL A O 1
ATOM 1198 N N . SER A 1 164 ? -7.458 8.958 -2.615 1.00 79.38 164 SER A N 1
ATOM 1199 C CA . SER A 1 164 ? -7.290 9.681 -1.352 1.00 79.38 164 SER A CA 1
ATOM 1200 C C . SER A 1 164 ? -8.367 9.284 -0.335 1.00 79.38 164 SER A C 1
ATOM 1202 O O . SER A 1 164 ? -9.555 9.391 -0.612 1.00 79.38 164 SER A O 1
ATOM 1204 N N . GLY A 1 165 ? -7.940 8.819 0.844 1.00 80.94 165 GLY A N 1
ATOM 1205 C CA . GLY A 1 165 ? -8.832 8.336 1.906 1.00 80.94 165 GLY A CA 1
ATOM 1206 C C . GLY A 1 165 ? -9.202 6.847 1.838 1.00 80.94 165 GLY A C 1
ATOM 1207 O O . GLY A 1 165 ? -9.916 6.382 2.720 1.00 80.94 165 GLY A O 1
ATOM 1208 N N . LEU A 1 166 ? -8.718 6.079 0.850 1.00 88.94 166 LEU A N 1
ATOM 1209 C CA . LEU A 1 166 ? -8.950 4.630 0.813 1.00 88.94 166 LEU A CA 1
ATOM 1210 C C . LEU A 1 166 ? -8.055 3.895 1.825 1.00 88.94 166 LEU A C 1
ATOM 1212 O O . LEU A 1 166 ? -6.865 3.695 1.582 1.00 88.94 166 LEU A O 1
ATOM 1216 N N . GLU A 1 167 ? -8.645 3.485 2.944 1.00 91.25 167 GLU A N 1
ATOM 1217 C CA . GLU A 1 167 ? -8.036 2.623 3.963 1.00 91.25 167 GLU A CA 1
ATOM 1218 C C . GLU A 1 167 ? -8.047 1.138 3.539 1.00 91.25 167 GLU A C 1
ATOM 1220 O O . GLU A 1 167 ? -8.974 0.684 2.864 1.00 91.25 167 GLU A O 1
ATOM 1225 N N . ARG A 1 168 ? -7.041 0.357 3.959 1.00 93.38 168 ARG A N 1
ATOM 1226 C CA . ARG A 1 168 ? -6.952 -1.107 3.785 1.00 93.38 168 ARG A CA 1
ATOM 1227 C C . ARG A 1 168 ? -6.233 -1.785 4.954 1.00 93.38 168 ARG A C 1
ATOM 1229 O O . ARG A 1 168 ? -5.371 -1.184 5.591 1.00 93.38 168 ARG A O 1
ATOM 1236 N N . ARG A 1 169 ? -6.544 -3.071 5.193 1.00 90.12 169 ARG A N 1
ATOM 1237 C CA . ARG A 1 169 ? -5.885 -3.879 6.241 1.00 90.12 169 ARG A CA 1
ATOM 1238 C C . ARG A 1 169 ? -4.387 -3.993 5.964 1.00 90.12 169 ARG A C 1
ATOM 1240 O O . ARG A 1 169 ? -3.601 -3.842 6.890 1.00 90.12 169 ARG A O 1
ATOM 1247 N N . VAL A 1 170 ? -3.988 -4.205 4.708 1.00 93.75 170 VAL A N 1
ATOM 1248 C CA . VAL A 1 170 ? -2.580 -4.225 4.286 1.00 93.75 170 VAL A CA 1
ATOM 1249 C C . VAL A 1 170 ? -2.303 -3.057 3.342 1.00 93.75 170 VAL A C 1
ATOM 1251 O O . VAL A 1 170 ? -2.965 -2.919 2.312 1.00 93.75 170 VAL A O 1
ATOM 1254 N N . VAL A 1 171 ? -1.292 -2.241 3.648 1.00 95.50 171 VAL A N 1
ATOM 1255 C CA . VAL A 1 171 ? -0.808 -1.179 2.749 1.00 95.50 171 VAL A CA 1
ATOM 1256 C C . VAL A 1 171 ? 0.680 -1.353 2.482 1.00 95.50 171 VAL A C 1
ATOM 1258 O O . VAL A 1 171 ? 1.471 -1.509 3.406 1.00 95.50 171 VAL A O 1
ATOM 1261 N N . ILE A 1 172 ? 1.072 -1.293 1.212 1.00 96.38 172 ILE A N 1
ATOM 1262 C CA . ILE A 1 172 ? 2.459 -1.398 0.749 1.00 96.38 172 ILE A CA 1
ATOM 1263 C C . ILE A 1 172 ? 2.817 -0.085 0.049 1.00 96.38 172 ILE A C 1
ATOM 1265 O O . ILE A 1 172 ? 2.459 0.133 -1.108 1.00 96.38 172 ILE A O 1
ATOM 1269 N N . GLY A 1 173 ? 3.497 0.818 0.752 1.00 93.69 173 GLY A N 1
ATOM 1270 C CA . GLY A 1 173 ? 3.981 2.074 0.173 1.00 93.69 173 GLY A CA 1
ATOM 1271 C C . GLY A 1 173 ? 5.335 1.911 -0.519 1.00 93.69 173 GLY A C 1
ATOM 1272 O O . GLY A 1 173 ? 6.151 1.088 -0.109 1.00 93.69 173 GLY A O 1
ATOM 1273 N N . THR A 1 174 ? 5.602 2.707 -1.556 1.00 92.75 174 THR A N 1
ATOM 1274 C CA . THR A 1 174 ? 6.902 2.731 -2.248 1.00 92.75 174 THR A CA 1
ATOM 1275 C C . THR A 1 174 ? 7.456 4.150 -2.387 1.00 92.75 174 THR A C 1
ATOM 1277 O O . THR A 1 174 ? 6.724 5.089 -2.704 1.00 92.75 174 THR A O 1
ATOM 1280 N N . GLY A 1 175 ? 8.764 4.323 -2.192 1.00 87.81 175 GLY A N 1
ATOM 1281 C CA . GLY A 1 175 ? 9.419 5.624 -2.345 1.00 87.81 175 GLY A CA 1
ATOM 1282 C C . GLY A 1 175 ? 10.936 5.584 -2.162 1.00 87.81 175 GLY A C 1
ATOM 1283 O O . GLY A 1 175 ? 11.510 4.547 -1.850 1.00 87.81 175 GLY A O 1
ATOM 1284 N N . THR A 1 176 ? 11.585 6.728 -2.367 1.00 84.25 176 THR A N 1
ATOM 1285 C CA . THR A 1 176 ? 13.026 6.931 -2.136 1.00 84.25 176 THR A CA 1
ATOM 1286 C C . THR A 1 176 ? 13.241 8.226 -1.367 1.00 84.25 176 THR A C 1
ATOM 1288 O O . THR A 1 176 ? 12.556 9.210 -1.638 1.00 84.25 176 THR A O 1
ATOM 1291 N N . SER A 1 177 ? 14.203 8.230 -0.447 1.00 79.12 177 SER A N 1
ATOM 1292 C CA . SER A 1 177 ? 14.677 9.404 0.296 1.00 79.12 177 SER A CA 1
ATOM 1293 C C . SER A 1 177 ? 15.050 10.605 -0.589 1.00 79.12 177 SER A C 1
ATOM 1295 O O . SER A 1 177 ? 14.968 11.744 -0.137 1.00 79.12 177 SER A O 1
ATOM 1297 N N . ALA A 1 178 ? 15.401 10.372 -1.860 1.00 80.81 178 ALA A N 1
ATOM 1298 C CA . ALA A 1 178 ? 15.723 11.416 -2.832 1.00 80.81 178 ALA A CA 1
ATOM 1299 C C . ALA A 1 178 ? 14.489 12.144 -3.417 1.00 80.81 178 ALA A C 1
ATOM 1301 O O . ALA A 1 178 ? 14.642 13.170 -4.082 1.00 80.81 178 ALA A O 1
ATOM 1302 N N . ASP A 1 179 ? 13.269 11.637 -3.203 1.00 79.31 179 ASP A N 1
ATOM 1303 C CA . ASP A 1 179 ? 12.027 12.319 -3.587 1.00 79.31 179 ASP A CA 1
ATOM 1304 C C . ASP A 1 179 ? 11.637 13.342 -2.510 1.00 79.31 179 ASP A C 1
ATOM 1306 O O . ASP A 1 179 ? 11.424 12.990 -1.353 1.00 79.31 179 ASP A O 1
ATOM 1310 N N . GLN A 1 180 ? 11.455 14.609 -2.892 1.00 78.69 180 GLN A N 1
ATOM 1311 C CA . GLN A 1 180 ? 10.939 15.656 -1.994 1.00 78.69 180 GLN A CA 1
ATOM 1312 C C . GLN A 1 180 ? 9.552 15.304 -1.417 1.00 78.69 180 GLN A C 1
ATOM 1314 O O . GLN A 1 180 ? 9.168 15.770 -0.347 1.00 78.69 180 GLN A O 1
ATOM 1319 N N . SER A 1 181 ? 8.808 14.432 -2.099 1.00 82.38 181 SER A N 1
ATOM 1320 C CA . SER A 1 181 ? 7.514 13.907 -1.659 1.00 82.38 181 SER A CA 1
ATOM 1321 C C . SER A 1 181 ? 7.631 12.731 -0.681 1.00 82.38 181 SER A C 1
ATOM 1323 O O . SER A 1 181 ? 6.600 12.257 -0.212 1.00 82.38 181 SER A O 1
ATOM 1325 N N . PHE A 1 182 ? 8.834 12.228 -0.366 1.00 80.19 182 PHE A N 1
ATOM 1326 C CA . PHE A 1 182 ? 9.054 10.991 0.403 1.00 80.19 182 PHE A CA 1
ATOM 1327 C C . PHE A 1 182 ? 8.280 10.952 1.723 1.00 80.19 182 PHE A C 1
ATOM 1329 O O . PHE A 1 182 ? 7.511 10.019 1.953 1.00 80.19 182 PHE A O 1
ATOM 1336 N N . LEU A 1 183 ? 8.425 11.986 2.559 1.00 80.25 183 LEU A N 1
ATOM 1337 C CA . LEU A 1 183 ? 7.751 12.062 3.860 1.00 80.25 183 LEU A CA 1
ATOM 1338 C C . LEU A 1 183 ? 6.224 12.083 3.699 1.00 80.25 183 LEU A C 1
ATOM 1340 O O . LEU A 1 183 ? 5.526 11.327 4.370 1.00 80.25 183 LEU A O 1
ATOM 1344 N N . LYS A 1 184 ? 5.707 12.872 2.748 1.00 83.81 184 LYS A N 1
ATOM 1345 C CA . LYS A 1 184 ? 4.272 12.949 2.428 1.00 83.81 184 LYS A CA 1
ATOM 1346 C C . LYS A 1 184 ? 3.726 11.611 1.923 1.00 83.81 184 LYS A C 1
ATOM 1348 O O . LYS A 1 184 ? 2.685 11.163 2.389 1.00 83.81 184 LYS A O 1
ATOM 1353 N N . ASN A 1 185 ? 4.436 10.950 1.014 1.00 86.19 185 ASN A N 1
ATOM 1354 C CA . ASN A 1 185 ? 4.065 9.644 0.471 1.00 86.19 185 ASN A CA 1
ATOM 1355 C C . ASN A 1 185 ? 4.072 8.567 1.570 1.00 86.19 185 ASN A C 1
ATOM 1357 O O . ASN A 1 185 ? 3.142 7.767 1.662 1.00 86.19 185 ASN A O 1
ATOM 1361 N N . ARG A 1 186 ? 5.068 8.592 2.465 1.00 85.44 186 ARG A N 1
ATOM 1362 C CA . ARG A 1 186 ? 5.130 7.702 3.630 1.00 85.44 186 ARG A CA 1
ATOM 1363 C C . ARG A 1 186 ? 3.972 7.950 4.598 1.00 85.44 186 ARG A C 1
ATOM 1365 O O . ARG A 1 186 ? 3.324 6.990 5.003 1.00 85.44 186 ARG A O 1
ATOM 1372 N N . LEU A 1 187 ? 3.655 9.209 4.907 1.00 84.69 187 LEU A N 1
ATOM 1373 C CA . LEU A 1 187 ? 2.487 9.587 5.716 1.00 84.69 187 LEU A CA 1
ATOM 1374 C C . LEU A 1 187 ? 1.173 9.103 5.083 1.00 84.69 187 LEU A C 1
ATOM 1376 O O . LEU A 1 187 ? 0.343 8.542 5.790 1.00 84.69 187 LEU A O 1
ATOM 1380 N N . LEU A 1 188 ? 1.013 9.230 3.760 1.00 87.75 188 LEU A N 1
ATOM 1381 C CA . LEU A 1 188 ? -0.173 8.763 3.025 1.00 87.75 188 LEU A CA 1
ATOM 1382 C C . LEU A 1 188 ? -0.298 7.232 2.944 1.00 87.75 188 LEU A C 1
ATOM 1384 O O . LEU A 1 188 ? -1.408 6.740 2.751 1.00 87.75 188 LEU A O 1
ATOM 1388 N N . ALA A 1 189 ? 0.796 6.476 3.086 1.00 87.19 189 ALA A N 1
ATOM 1389 C CA . ALA A 1 189 ? 0.736 5.024 3.274 1.00 87.19 189 ALA A CA 1
ATOM 1390 C C . ALA A 1 189 ? 0.397 4.655 4.727 1.00 87.19 189 ALA A C 1
ATOM 1392 O O . ALA A 1 189 ? -0.470 3.814 4.957 1.00 87.19 189 ALA A O 1
ATOM 1393 N N . MET A 1 190 ? 1.036 5.315 5.701 1.00 85.81 190 MET A N 1
ATOM 1394 C CA . MET A 1 190 ? 0.773 5.110 7.131 1.00 85.81 190 MET A CA 1
ATOM 1395 C C . MET A 1 190 ? -0.700 5.383 7.471 1.00 85.81 190 MET A C 1
ATOM 1397 O O . MET A 1 190 ? -1.346 4.530 8.070 1.00 85.81 190 MET A O 1
ATOM 1401 N N . SER A 1 191 ? -1.269 6.502 7.010 1.00 85.81 191 SER A N 1
ATOM 1402 C CA . SER A 1 191 ? -2.657 6.899 7.305 1.00 85.81 191 SER A CA 1
ATOM 1403 C C . SER A 1 191 ? -3.746 6.098 6.577 1.00 85.81 191 SER A C 1
ATOM 1405 O O . SER A 1 191 ? -4.924 6.410 6.728 1.00 85.81 191 SER A O 1
ATOM 1407 N N . ARG A 1 192 ? -3.376 5.085 5.783 1.00 90.56 192 ARG A N 1
ATOM 1408 C CA . ARG A 1 192 ? -4.314 4.170 5.106 1.00 90.56 192 ARG A CA 1
ATOM 1409 C C . ARG A 1 192 ? -4.222 2.734 5.619 1.00 90.56 192 ARG A C 1
ATOM 1411 O O . ARG A 1 192 ? -5.039 1.911 5.223 1.00 90.56 192 ARG A O 1
ATOM 1418 N N . SER A 1 193 ? -3.234 2.419 6.457 1.00 88.81 193 SER A N 1
ATOM 1419 C CA . SER A 1 193 ? -3.003 1.071 6.981 1.00 88.81 193 SER A CA 1
ATOM 1420 C C . SER A 1 193 ? -3.809 0.834 8.252 1.00 88.81 193 SER A C 1
ATOM 1422 O O . SER A 1 193 ? -3.528 1.458 9.272 1.00 88.81 193 SER A O 1
ATOM 1424 N N . THR A 1 194 ? -4.750 -0.112 8.227 1.00 87.25 194 THR A N 1
ATOM 1425 C CA . THR A 1 194 ? -5.549 -0.483 9.411 1.00 87.25 194 THR A CA 1
ATOM 1426 C C . THR A 1 194 ? -5.082 -1.759 10.119 1.00 87.25 194 THR A C 1
ATOM 1428 O O . THR A 1 194 ? -5.595 -2.058 11.194 1.00 87.25 194 THR A O 1
ATOM 1431 N N . ALA A 1 195 ? -4.101 -2.497 9.576 1.00 85.44 195 ALA A N 1
ATOM 1432 C CA . ALA A 1 195 ? -3.452 -3.607 10.289 1.00 85.44 195 ALA A CA 1
ATOM 1433 C C . ALA A 1 195 ? -1.941 -3.741 10.004 1.00 85.44 195 ALA A C 1
ATOM 1435 O O . ALA A 1 195 ? -1.147 -3.643 10.929 1.00 85.44 195 ALA A O 1
ATOM 1436 N N . GLN A 1 196 ? -1.517 -3.948 8.753 1.00 88.94 196 GLN A N 1
ATOM 1437 C CA . GLN A 1 196 ? -0.113 -4.178 8.382 1.00 88.94 196 GLN A CA 1
ATOM 1438 C C . GLN A 1 196 ? 0.363 -3.169 7.336 1.00 88.94 196 GLN A C 1
ATOM 1440 O O . GLN A 1 196 ? -0.023 -3.222 6.167 1.00 88.94 196 GLN A O 1
ATOM 1445 N N . LEU A 1 197 ? 1.314 -2.327 7.734 1.00 90.88 197 LEU A N 1
ATOM 1446 C CA . LEU A 1 197 ? 2.069 -1.490 6.810 1.00 90.88 197 LEU A CA 1
ATOM 1447 C C . LEU A 1 197 ? 3.340 -2.206 6.342 1.00 90.88 197 LEU A C 1
ATOM 1449 O O . LEU A 1 197 ? 4.067 -2.795 7.146 1.00 90.88 197 LEU A O 1
ATOM 1453 N N . ALA A 1 198 ? 3.652 -2.074 5.060 1.00 93.12 198 ALA A N 1
ATOM 1454 C CA . ALA A 1 198 ? 4.966 -2.336 4.498 1.00 93.12 198 ALA A CA 1
ATOM 1455 C C . ALA A 1 198 ? 5.468 -1.119 3.711 1.00 93.12 198 ALA A C 1
ATOM 1457 O O . ALA A 1 198 ? 4.680 -0.339 3.167 1.00 93.12 198 ALA A O 1
ATOM 1458 N N . TRP A 1 199 ? 6.787 -0.962 3.632 1.00 91.94 199 TRP A N 1
ATOM 1459 C CA . TRP A 1 199 ? 7.426 0.110 2.873 1.00 91.94 199 TRP A CA 1
ATOM 1460 C C . TRP A 1 199 ? 8.580 -0.419 2.026 1.00 91.94 199 TRP A C 1
ATOM 1462 O O . TRP A 1 199 ? 9.453 -1.118 2.541 1.00 91.94 199 TRP A O 1
ATOM 1472 N N . ILE A 1 200 ? 8.597 -0.060 0.741 1.00 93.44 200 ILE A N 1
ATOM 14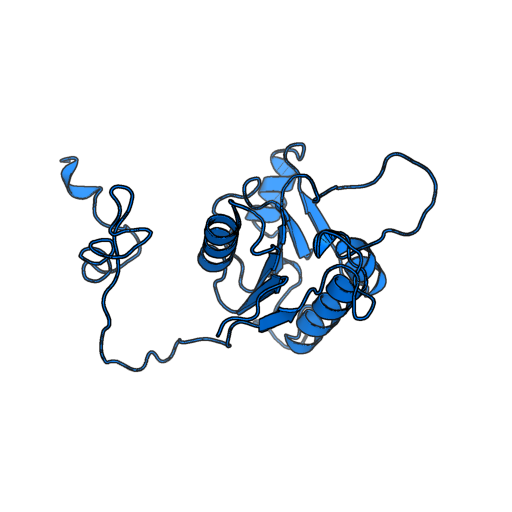73 C CA . ILE A 1 200 ? 9.669 -0.406 -0.195 1.00 93.44 200 ILE A CA 1
ATOM 1474 C C . ILE A 1 200 ? 10.489 0.839 -0.528 1.00 93.44 200 ILE A C 1
ATOM 1476 O O . ILE A 1 200 ? 9.960 1.787 -1.118 1.00 93.44 200 ILE A O 1
ATOM 1480 N N . GLY A 1 201 ? 11.777 0.836 -0.185 1.00 88.06 201 GLY A N 1
ATOM 1481 C CA . GLY A 1 201 ? 12.632 2.002 -0.399 1.00 88.06 201 GLY A CA 1
ATOM 1482 C C . GLY A 1 201 ? 14.115 1.803 -0.108 1.00 88.06 201 GLY A C 1
ATOM 1483 O O . GLY A 1 201 ? 14.565 0.736 0.298 1.00 88.06 201 GLY A O 1
ATOM 1484 N N . ASP A 1 202 ? 14.872 2.863 -0.357 1.00 81.31 202 ASP A N 1
ATOM 1485 C CA . ASP A 1 202 ? 16.322 2.972 -0.163 1.00 81.31 202 ASP A CA 1
ATOM 1486 C C . ASP A 1 202 ? 16.746 3.058 1.313 1.00 81.31 202 ASP A C 1
ATOM 1488 O O . ASP A 1 202 ? 17.829 2.596 1.666 1.00 81.31 202 ASP A O 1
ATOM 1492 N N . VAL A 1 203 ? 15.889 3.615 2.172 1.00 67.38 203 VAL A N 1
ATOM 1493 C CA . VAL A 1 203 ? 16.112 3.741 3.618 1.00 67.38 203 VAL A CA 1
ATOM 1494 C C . VAL A 1 203 ? 15.266 2.727 4.387 1.00 67.38 203 VAL A C 1
ATOM 1496 O O . VAL A 1 203 ? 14.037 2.759 4.330 1.00 67.38 203 VAL A O 1
ATOM 1499 N N . THR A 1 204 ? 15.928 1.872 5.166 1.00 57.97 204 THR A N 1
ATOM 1500 C CA . THR A 1 204 ? 15.344 1.198 6.336 1.00 57.97 204 THR A CA 1
ATOM 1501 C C . THR A 1 204 ? 15.440 2.135 7.538 1.00 57.97 204 THR A C 1
ATOM 1503 O O . THR A 1 204 ? 16.487 2.752 7.731 1.00 57.97 204 THR A O 1
ATOM 1506 N N . GLN A 1 205 ? 14.386 2.252 8.348 1.00 49.06 205 GLN A N 1
ATOM 1507 C CA . GLN A 1 205 ? 14.408 3.151 9.506 1.00 49.06 205 GLN A CA 1
ATOM 1508 C C . GLN A 1 205 ? 15.442 2.706 10.556 1.00 49.06 205 GLN A C 1
ATOM 1510 O O . GLN A 1 205 ? 15.437 1.552 10.980 1.00 49.06 205 GLN A O 1
ATOM 1515 N N . THR A 1 206 ? 16.302 3.652 10.943 1.00 36.16 206 THR A N 1
ATOM 1516 C CA . THR A 1 206 ? 17.179 3.626 12.125 1.00 36.16 206 THR A CA 1
ATOM 1517 C C . THR A 1 206 ? 16.419 4.070 13.366 1.00 36.16 206 THR A C 1
ATOM 1519 O O . THR A 1 206 ? 15.688 5.082 13.226 1.00 36.16 206 THR A O 1
#